Protein AF-X1HW71-F1 (afdb_monomer)

pLDDT: mean 80.02, std 14.56, range [33.91, 96.62]

InterPro domains:
  IPR016024 Armadillo-type fold [SSF48371] (131-259)

Sequence (263 aa):
ISTMTSYFVFVTLLFGIIGYFTRFWGRKIKYRGIDIYFAAYLMAAIGLNVLVNFLIVNIDKLSVTLSYSILTQEIILAKNFRKFAWAAVIEEICMITFTSYYFLSKKNEFTKNLKYSKITEYGQTFDPIPLFNFIKHSDPVLRKHAESTLFMMFERIPLKSEISLNDWKFKDSLLDGLCDSNSNSRKISYEILTKLEKEIPNMILPWIIESLESPNYDKSIPIAKSLIDADFALIKQIPINVIYNLVNDSEWRLKLLGLKILI

Solvent-accessible surface area (backbone atoms only — not comparable to full-atom values): 14773 Å² total; per-residue (Å²): 135,83,83,73,54,76,64,55,55,55,50,54,52,50,53,51,51,50,53,47,50,71,68,54,73,77,58,95,68,97,58,71,66,63,53,51,55,51,48,51,48,52,52,49,52,52,50,50,49,47,48,53,57,43,48,73,69,46,42,82,82,45,50,73,69,39,60,74,37,84,88,43,29,62,46,60,77,66,57,50,57,64,66,50,50,59,57,51,51,54,49,49,54,52,50,50,53,51,50,52,48,53,60,50,59,77,68,35,63,67,60,52,51,51,51,48,53,48,46,52,49,30,39,74,70,71,44,54,64,66,36,67,54,33,43,69,43,86,55,65,68,55,14,53,52,21,47,55,38,49,52,56,35,66,70,44,37,79,78,39,93,90,48,64,60,81,38,62,66,50,45,49,52,41,55,51,24,50,53,39,92,49,66,61,42,21,50,52,30,47,55,51,47,58,48,42,50,71,77,42,38,82,76,42,49,62,55,50,54,56,33,59,71,38,91,48,61,66,52,17,47,60,52,49,53,52,52,66,80,46,60,67,75,58,59,69,69,51,59,65,67,62,47,51,48,28,47,68,39,92,51,66,66,42,20,54,38,28,52,58,63,73,106

Secondary structure (DSSP, 8-state):
-----THHHHHHHHHHHHHHHHHHTT---S-HHHHHHHHHHHHHHHHHHHHHHHHHHHHHHHHHHHTS-HHHHHHHHT-GGGGHHHHHHHHHHHHHHHHHHHHHHHT-HHHHHHHHHHHHHHHHHT-HHHHHHHTT-SSHHHHHHHHHHHHHHHHHGGG-SSS-TTSHHHHHHHHHHHT-SSHHHHHHHHHHHHHHHHH-HHHHHHHHHHHHS-S-HHHHHHHHHHGGGS-HHHHTTS-HHHHHHHHHSSSHHHHHHHHHHH-

Mean predicted aligned error: 13.66 Å

Structure (mmCIF, N/CA/C/O backbone):
data_AF-X1HW71-F1
#
_entry.id   AF-X1HW71-F1
#
loop_
_atom_site.group_PDB
_atom_site.id
_atom_site.type_symbol
_atom_site.label_atom_id
_atom_site.label_alt_id
_atom_site.label_comp_id
_atom_site.label_asym_id
_atom_site.label_entity_id
_atom_site.label_seq_id
_atom_site.pdbx_PDB_ins_code
_atom_site.Cartn_x
_atom_site.Cartn_y
_atom_site.Cartn_z
_atom_site.occupancy
_atom_site.B_iso_or_equiv
_atom_site.auth_seq_id
_atom_site.auth_comp_id
_atom_site.auth_asym_id
_atom_site.auth_atom_id
_atom_site.pdbx_PDB_model_num
ATOM 1 N N . ILE A 1 1 ? 37.361 6.502 -41.931 1.00 33.91 1 ILE A N 1
ATOM 2 C CA . ILE A 1 1 ? 37.200 6.619 -40.464 1.00 33.91 1 ILE A CA 1
ATOM 3 C C . ILE A 1 1 ? 36.098 5.640 -40.079 1.00 33.91 1 ILE A C 1
ATOM 5 O O . ILE A 1 1 ? 34.938 5.919 -40.348 1.00 33.91 1 ILE A O 1
ATOM 9 N N . SER A 1 2 ? 36.458 4.443 -39.612 1.00 35.59 2 SER A N 1
ATOM 10 C CA . SER A 1 2 ? 35.497 3.457 -39.105 1.00 35.59 2 SER A CA 1
ATOM 11 C C . SER A 1 2 ? 35.210 3.788 -37.642 1.00 35.59 2 SER A C 1
ATOM 13 O O . SER A 1 2 ? 35.950 3.381 -36.750 1.00 35.59 2 SER A O 1
ATOM 15 N N . THR A 1 3 ? 34.174 4.580 -37.392 1.00 45.34 3 THR A N 1
ATOM 16 C CA . THR A 1 3 ? 33.682 4.833 -36.028 1.00 45.34 3 THR A CA 1
ATOM 17 C C . THR A 1 3 ? 32.954 3.621 -35.439 1.00 45.34 3 THR A C 1
ATOM 19 O O . THR A 1 3 ? 32.791 3.539 -34.228 1.00 45.34 3 THR A O 1
ATOM 22 N N . MET A 1 4 ? 32.571 2.646 -36.271 1.00 51.78 4 MET A N 1
ATOM 23 C CA . MET A 1 4 ? 31.872 1.439 -35.837 1.00 51.78 4 MET A CA 1
ATOM 24 C C . MET A 1 4 ? 32.834 0.449 -35.183 1.00 51.78 4 MET A C 1
ATOM 26 O O . MET A 1 4 ? 33.549 -0.298 -35.853 1.00 51.78 4 MET A O 1
ATOM 30 N N . THR A 1 5 ? 32.846 0.438 -33.854 1.00 54.38 5 THR A N 1
ATOM 31 C CA . THR A 1 5 ? 33.493 -0.622 -33.081 1.00 54.38 5 THR A CA 1
ATOM 32 C C . THR A 1 5 ? 32.493 -1.754 -32.845 1.00 54.38 5 THR A C 1
ATOM 34 O O . THR A 1 5 ? 31.314 -1.519 -32.583 1.00 54.38 5 THR A O 1
ATOM 37 N N . SER A 1 6 ? 32.955 -3.004 -32.930 1.00 55.88 6 SER A N 1
ATOM 38 C CA . SER A 1 6 ? 32.145 -4.224 -32.744 1.00 55.88 6 SER A CA 1
ATOM 39 C C . SER A 1 6 ? 31.324 -4.244 -31.446 1.00 55.88 6 SER A C 1
ATOM 41 O O . SER A 1 6 ? 30.324 -4.950 -31.366 1.00 55.88 6 SER A O 1
ATOM 43 N N . TYR A 1 7 ? 31.707 -3.440 -30.453 1.00 57.62 7 TYR A N 1
ATOM 44 C CA . TYR A 1 7 ? 31.003 -3.244 -29.190 1.00 57.62 7 TYR A CA 1
ATOM 45 C C . TYR A 1 7 ? 29.551 -2.775 -29.353 1.00 57.62 7 TYR A C 1
ATOM 47 O O . TYR A 1 7 ? 28.683 -3.265 -28.632 1.00 57.62 7 TYR A O 1
ATOM 55 N N . PHE A 1 8 ? 29.250 -1.892 -30.310 1.00 59.97 8 PHE A N 1
ATOM 56 C CA . PHE A 1 8 ? 27.890 -1.361 -30.466 1.00 59.97 8 PHE A CA 1
ATOM 57 C C . PHE A 1 8 ? 26.886 -2.410 -30.948 1.00 59.97 8 PHE A C 1
ATOM 59 O O . PHE A 1 8 ? 25.735 -2.382 -30.522 1.00 59.97 8 PHE A O 1
ATOM 66 N N . VAL A 1 9 ? 27.335 -3.399 -31.727 1.00 61.25 9 VAL A N 1
ATOM 67 C CA . VAL A 1 9 ? 26.513 -4.544 -32.156 1.00 61.25 9 VAL A CA 1
ATOM 68 C C . VAL A 1 9 ? 26.045 -5.371 -30.954 1.00 61.25 9 VAL A C 1
ATOM 70 O O . VAL A 1 9 ? 24.900 -5.814 -30.896 1.00 61.25 9 VAL A O 1
ATOM 73 N N . PHE A 1 10 ? 26.915 -5.560 -29.960 1.00 61.97 10 PHE A N 1
ATOM 74 C CA . PHE A 1 10 ? 26.555 -6.283 -28.740 1.00 61.97 10 PHE A CA 1
ATOM 75 C C . PHE A 1 10 ? 25.624 -5.464 -27.842 1.00 61.97 10 PHE A C 1
ATOM 77 O O . PHE A 1 10 ? 24.729 -6.027 -27.213 1.00 61.97 10 PHE A O 1
ATOM 84 N N . VAL A 1 11 ? 25.792 -4.139 -27.811 1.00 64.19 11 VAL A N 1
ATOM 85 C CA . VAL A 1 11 ? 24.926 -3.226 -27.054 1.00 64.19 11 VAL A CA 1
ATOM 86 C C . VAL A 1 11 ? 23.515 -3.180 -27.649 1.00 64.19 11 VAL A C 1
ATOM 88 O O . VAL A 1 11 ? 22.547 -3.323 -26.902 1.00 64.19 11 VAL A O 1
ATOM 91 N N . THR A 1 12 ? 23.370 -3.044 -28.971 1.00 65.69 12 THR A N 1
ATOM 92 C CA . THR A 1 12 ? 22.053 -3.049 -29.637 1.00 65.69 12 THR A CA 1
ATOM 93 C C . THR A 1 12 ? 21.340 -4.386 -29.463 1.00 65.69 12 THR A C 1
ATOM 95 O O . THR A 1 12 ? 20.152 -4.404 -29.136 1.00 65.69 12 THR A O 1
ATOM 98 N N . LEU A 1 13 ? 22.063 -5.503 -29.572 1.00 67.94 13 LEU A N 1
ATOM 99 C CA . LEU A 1 13 ? 21.516 -6.838 -29.328 1.00 67.94 13 LEU A CA 1
ATOM 100 C C . LEU A 1 13 ? 21.063 -7.012 -27.868 1.00 67.94 13 LEU A C 1
ATOM 102 O O . LEU A 1 13 ? 19.953 -7.483 -27.621 1.00 67.94 13 LEU A O 1
ATOM 106 N N . LEU A 1 14 ? 21.868 -6.569 -26.898 1.00 69.12 14 LEU A N 1
ATOM 107 C CA . LEU A 1 14 ? 21.533 -6.647 -25.475 1.00 69.12 14 LEU A CA 1
ATOM 108 C C . LEU A 1 14 ? 20.308 -5.788 -25.123 1.00 69.12 14 LEU A C 1
ATOM 110 O O . LEU A 1 14 ? 19.388 -6.279 -24.468 1.00 69.12 14 LEU A O 1
ATOM 114 N N . PHE A 1 15 ? 20.242 -4.537 -25.590 1.00 65.69 15 PHE A N 1
ATOM 115 C CA . PHE A 1 15 ? 19.074 -3.678 -25.361 1.00 65.69 15 PHE A CA 1
ATOM 116 C C . PHE A 1 15 ? 17.829 -4.163 -26.111 1.00 65.69 15 PHE A C 1
ATOM 118 O O . PHE A 1 15 ? 16.732 -4.081 -25.557 1.00 65.69 15 PHE A O 1
ATOM 125 N N . GLY A 1 16 ? 17.984 -4.713 -27.319 1.00 65.19 16 GLY A N 1
ATOM 126 C CA . GLY A 1 16 ? 16.890 -5.321 -28.077 1.00 65.19 16 GLY A CA 1
ATOM 127 C C . GLY A 1 16 ? 16.274 -6.512 -27.340 1.00 65.19 16 GLY A C 1
ATOM 128 O O . GLY A 1 16 ? 15.056 -6.567 -27.160 1.00 65.19 16 GLY A O 1
ATOM 129 N N . ILE A 1 17 ? 17.115 -7.414 -26.823 1.00 70.19 17 ILE A N 1
ATOM 130 C CA . ILE A 1 17 ? 16.684 -8.566 -26.019 1.00 70.19 17 ILE A CA 1
ATOM 131 C C . ILE A 1 17 ? 16.016 -8.098 -24.719 1.00 70.19 17 ILE A C 1
ATOM 133 O O . ILE A 1 17 ? 14.890 -8.501 -24.426 1.00 70.19 17 ILE A O 1
ATOM 137 N N . ILE A 1 18 ? 16.654 -7.210 -23.948 1.00 69.81 18 ILE A N 1
ATOM 138 C CA . ILE A 1 18 ? 16.090 -6.722 -22.677 1.00 69.81 18 ILE A CA 1
ATOM 139 C C . ILE A 1 18 ? 14.759 -5.996 -22.907 1.00 69.81 18 ILE A C 1
ATOM 141 O O . ILE A 1 18 ? 13.798 -6.230 -22.170 1.00 69.81 18 ILE A O 1
ATOM 145 N N . GLY A 1 19 ? 14.667 -5.140 -23.926 1.00 62.06 19 GLY A N 1
ATOM 146 C CA . GLY A 1 19 ? 13.437 -4.427 -24.272 1.00 62.06 19 GLY A CA 1
ATOM 147 C C . GLY A 1 19 ? 12.292 -5.375 -24.632 1.00 62.06 19 GLY A C 1
ATOM 148 O O . GLY A 1 19 ? 11.165 -5.181 -24.172 1.00 62.06 19 GLY A O 1
ATOM 149 N N . TYR A 1 20 ? 12.589 -6.440 -25.382 1.00 64.38 20 TYR A N 1
ATOM 150 C CA . TYR A 1 20 ? 11.620 -7.483 -25.709 1.00 64.38 20 TYR A CA 1
ATOM 151 C C . TYR A 1 20 ? 11.110 -8.204 -24.451 1.00 64.38 20 TYR A C 1
ATOM 153 O O . TYR A 1 20 ? 9.904 -8.219 -24.179 1.00 64.38 20 TYR A O 1
ATOM 161 N N . PHE A 1 21 ? 12.017 -8.742 -23.631 1.00 62.72 21 PHE A N 1
ATOM 162 C CA . PHE A 1 21 ? 11.633 -9.535 -22.461 1.00 62.72 21 PHE A CA 1
ATOM 163 C C . PHE A 1 21 ? 10.938 -8.702 -21.372 1.00 62.72 21 PHE A C 1
ATOM 165 O O . PHE A 1 21 ? 9.963 -9.160 -20.780 1.00 62.72 21 PHE A O 1
ATOM 172 N N . THR A 1 22 ? 11.369 -7.460 -21.137 1.00 64.00 22 THR A N 1
ATOM 173 C CA . THR A 1 22 ? 10.762 -6.594 -20.106 1.00 64.00 22 THR A CA 1
ATOM 174 C C . THR A 1 22 ? 9.364 -6.102 -20.474 1.00 64.00 22 THR A C 1
ATOM 176 O O . THR A 1 22 ? 8.521 -5.944 -19.589 1.00 64.00 22 THR A O 1
ATOM 179 N N . ARG A 1 23 ? 9.088 -5.861 -21.761 1.00 60.31 23 ARG A N 1
ATOM 180 C CA . ARG A 1 23 ? 7.798 -5.315 -22.204 1.00 60.31 23 ARG A CA 1
ATOM 181 C C . ARG A 1 23 ? 6.761 -6.395 -22.511 1.00 60.31 23 ARG A C 1
ATOM 183 O O . ARG A 1 23 ? 5.579 -6.160 -22.253 1.00 60.31 23 ARG A O 1
ATOM 190 N N . PHE A 1 24 ? 7.184 -7.551 -23.024 1.00 56.47 24 PHE A N 1
ATOM 191 C CA . PHE A 1 24 ? 6.264 -8.540 -23.601 1.00 56.47 24 PHE A CA 1
ATOM 192 C C . PHE A 1 24 ? 6.223 -9.879 -22.854 1.00 56.47 24 PHE A C 1
ATOM 194 O O . PHE A 1 24 ? 5.151 -10.466 -22.744 1.00 56.47 24 PHE A O 1
ATOM 201 N N . TRP A 1 25 ? 7.324 -10.340 -22.250 1.00 55.34 25 TRP A N 1
ATOM 202 C CA . TRP A 1 25 ? 7.383 -11.687 -21.652 1.00 55.34 25 TRP A CA 1
ATOM 203 C C . TRP A 1 25 ? 6.637 -11.827 -20.307 1.00 55.34 25 TRP A C 1
ATOM 205 O O . TRP A 1 25 ? 6.442 -12.933 -19.812 1.00 55.34 25 TRP A O 1
ATOM 215 N N . GLY A 1 26 ? 6.183 -10.720 -19.708 1.00 49.12 26 GLY A N 1
ATOM 216 C CA . GLY A 1 26 ? 5.498 -10.715 -18.405 1.00 49.12 26 GLY A CA 1
ATOM 217 C C . GLY A 1 26 ? 4.006 -10.369 -18.433 1.00 49.12 26 GLY A C 1
ATOM 218 O O . GLY A 1 26 ? 3.351 -10.433 -17.393 1.00 49.12 26 GLY A O 1
ATOM 219 N N . ARG A 1 27 ? 3.441 -9.973 -19.581 1.00 54.53 27 ARG A N 1
ATOM 220 C CA . ARG A 1 27 ? 2.031 -9.557 -19.668 1.00 54.53 27 ARG A CA 1
ATOM 221 C C . ARG A 1 27 ? 1.190 -10.692 -20.257 1.00 54.53 27 ARG A C 1
ATOM 223 O O . ARG A 1 27 ? 1.449 -11.146 -21.363 1.00 54.53 27 ARG A O 1
ATOM 230 N N . LYS A 1 28 ? 0.154 -11.142 -19.536 1.00 46.94 28 LYS A N 1
ATOM 231 C CA . LYS A 1 28 ? -0.879 -12.043 -20.084 1.00 46.94 28 LYS A CA 1
ATOM 232 C C . LYS A 1 28 ? -1.705 -11.263 -21.115 1.00 46.94 28 LYS A C 1
ATOM 234 O O . LYS A 1 28 ? -2.627 -10.546 -20.736 1.00 46.94 28 LYS A O 1
ATOM 239 N N . ILE A 1 29 ? -1.353 -11.350 -22.396 1.00 50.84 29 ILE A N 1
ATOM 240 C CA . ILE A 1 29 ? -2.030 -10.616 -23.478 1.00 50.84 29 ILE A CA 1
ATOM 241 C C . ILE A 1 29 ? -2.953 -11.561 -24.264 1.00 50.84 29 ILE A C 1
ATOM 243 O O . ILE A 1 29 ? -2.637 -12.723 -24.506 1.00 50.84 29 ILE A O 1
ATOM 247 N N . LYS A 1 30 ? -4.135 -11.045 -24.626 1.00 48.94 30 LYS A N 1
ATOM 248 C CA . LYS A 1 30 ? -5.301 -11.776 -25.157 1.00 48.94 30 LYS A CA 1
ATOM 249 C C . LYS A 1 30 ? -5.149 -12.321 -26.593 1.00 48.94 30 LYS A C 1
ATOM 251 O O . LYS A 1 30 ? -5.967 -13.146 -26.981 1.00 48.94 30 LYS A O 1
ATOM 256 N N . TYR A 1 31 ? -4.139 -11.911 -27.372 1.00 56.19 31 TYR A N 1
ATOM 257 C CA . TYR A 1 31 ? -4.018 -12.253 -28.803 1.00 56.19 31 TYR A CA 1
ATOM 258 C C . TYR A 1 31 ? -2.608 -12.741 -29.187 1.00 56.19 31 TYR A C 1
ATOM 260 O O . TYR A 1 31 ? -1.774 -11.974 -29.657 1.00 56.19 31 TYR A O 1
ATOM 268 N N . ARG A 1 32 ? -2.365 -14.052 -29.038 1.00 59.31 32 ARG A N 1
ATOM 269 C CA . ARG A 1 32 ? -1.066 -14.724 -29.279 1.00 59.31 32 ARG A CA 1
ATOM 270 C C . ARG A 1 32 ? -0.454 -14.513 -30.676 1.00 59.31 32 ARG A C 1
ATOM 272 O O . ARG A 1 32 ? 0.762 -14.530 -30.795 1.00 59.31 32 ARG A O 1
ATOM 279 N N . GLY A 1 33 ? -1.262 -14.354 -31.729 1.00 63.81 33 GLY A N 1
ATOM 280 C CA . GLY A 1 33 ? -0.763 -14.287 -33.113 1.00 63.81 33 GLY A CA 1
ATOM 281 C C . GLY A 1 33 ? -0.057 -12.975 -33.461 1.00 63.81 33 GLY A C 1
ATOM 282 O O . GLY A 1 33 ? 1.007 -12.993 -34.073 1.00 63.81 33 GLY A O 1
ATOM 283 N N . ILE A 1 34 ? -0.613 -11.840 -33.026 1.00 62.84 34 ILE A N 1
ATOM 284 C CA . ILE A 1 34 ? -0.049 -10.506 -33.296 1.00 62.84 34 ILE A CA 1
ATOM 285 C C . ILE A 1 34 ? 1.327 -10.367 -32.631 1.00 62.84 34 ILE A C 1
ATOM 287 O O . ILE A 1 34 ? 2.251 -9.845 -33.249 1.00 62.84 34 ILE A O 1
ATOM 291 N N . ASP A 1 35 ? 1.497 -10.921 -31.428 1.00 53.62 35 ASP A N 1
ATOM 292 C CA . ASP A 1 35 ? 2.785 -10.930 -30.731 1.00 53.62 35 ASP A CA 1
ATOM 293 C C . ASP A 1 35 ? 3.840 -11.783 -31.450 1.00 53.62 35 ASP A C 1
ATOM 295 O O . ASP A 1 35 ? 4.999 -11.388 -31.485 1.00 53.62 35 ASP A O 1
ATOM 299 N N . ILE A 1 36 ? 3.468 -12.909 -32.075 1.00 64.31 36 ILE A N 1
ATOM 300 C CA . ILE A 1 36 ? 4.417 -13.738 -32.844 1.00 64.31 36 ILE A CA 1
ATOM 301 C C . ILE A 1 36 ? 4.912 -12.981 -34.079 1.00 64.31 36 ILE A C 1
ATOM 303 O O . ILE A 1 36 ? 6.117 -12.939 -34.323 1.00 64.31 36 ILE A O 1
ATOM 307 N N . TYR A 1 37 ? 4.013 -12.344 -34.833 1.00 65.75 37 TYR A N 1
ATOM 308 C CA . TYR A 1 37 ? 4.406 -11.545 -35.998 1.00 65.75 37 TYR A CA 1
ATOM 309 C C . TYR A 1 37 ? 5.237 -10.323 -35.601 1.00 65.75 37 TYR A C 1
ATOM 311 O O . TYR A 1 37 ? 6.225 -10.008 -36.264 1.00 65.75 37 TYR A O 1
ATOM 319 N N . PHE A 1 38 ? 4.887 -9.665 -34.497 1.00 56.94 38 PHE A N 1
ATOM 320 C CA . PHE A 1 38 ? 5.634 -8.514 -33.999 1.00 56.94 38 PHE A CA 1
ATOM 321 C C . PHE A 1 38 ? 7.005 -8.908 -33.423 1.00 56.94 38 PHE A C 1
ATOM 323 O O . PHE A 1 38 ? 7.995 -8.216 -33.657 1.00 56.94 38 PHE A O 1
ATOM 330 N N . ALA A 1 39 ? 7.100 -10.049 -32.734 1.00 59.97 39 ALA A N 1
ATOM 331 C CA . ALA A 1 39 ? 8.362 -10.618 -32.264 1.00 59.97 39 ALA A CA 1
ATOM 332 C C . ALA A 1 39 ? 9.261 -11.036 -33.433 1.00 59.97 39 ALA A C 1
ATOM 334 O O . ALA A 1 39 ? 10.447 -10.717 -33.430 1.00 59.97 39 ALA A O 1
ATOM 335 N N . ALA A 1 40 ? 8.700 -11.692 -34.454 1.00 67.19 40 ALA A N 1
ATOM 336 C CA . ALA A 1 40 ? 9.421 -12.046 -35.673 1.00 67.19 40 ALA A CA 1
ATOM 337 C C . ALA A 1 40 ? 9.929 -10.796 -36.405 1.00 67.19 40 ALA A C 1
ATOM 339 O O . ALA A 1 40 ? 11.085 -10.761 -36.821 1.00 67.19 40 ALA A O 1
ATOM 340 N N . TYR A 1 41 ? 9.108 -9.744 -36.491 1.00 68.19 41 TYR A N 1
ATOM 341 C CA . TYR A 1 41 ? 9.508 -8.450 -37.043 1.00 68.19 41 TYR A CA 1
ATOM 342 C C . TYR A 1 41 ? 10.660 -7.815 -36.251 1.00 68.19 41 TYR A C 1
ATOM 344 O O . TYR A 1 41 ? 11.653 -7.404 -36.847 1.00 68.19 41 TYR A O 1
ATOM 352 N N . LEU A 1 42 ? 10.578 -7.783 -34.915 1.00 64.56 42 LEU A N 1
ATOM 353 C CA . LEU A 1 42 ? 11.647 -7.255 -34.061 1.00 64.56 42 LEU A CA 1
ATOM 354 C C . LEU A 1 42 ? 12.939 -8.071 -34.177 1.00 64.56 42 LEU A C 1
ATOM 356 O O . LEU A 1 42 ? 14.012 -7.487 -34.306 1.00 64.56 42 LEU A O 1
ATOM 360 N N . MET A 1 43 ? 12.855 -9.404 -34.171 1.00 66.31 43 MET A N 1
ATOM 361 C CA . MET A 1 43 ? 14.024 -10.268 -34.360 1.00 66.31 43 MET A CA 1
ATOM 362 C C . MET A 1 43 ? 14.649 -10.081 -35.743 1.00 66.31 43 MET A C 1
ATOM 364 O O . MET A 1 43 ? 15.871 -10.011 -35.845 1.00 66.31 43 MET A O 1
ATOM 368 N N . ALA A 1 44 ? 13.836 -9.953 -36.794 1.00 69.81 44 ALA A N 1
ATOM 369 C CA . ALA A 1 44 ? 14.318 -9.678 -38.143 1.00 69.81 44 ALA A CA 1
ATOM 370 C C . ALA A 1 44 ? 14.978 -8.295 -38.234 1.00 69.81 44 ALA A C 1
ATOM 372 O O . ALA A 1 44 ? 16.048 -8.176 -38.822 1.00 69.81 44 ALA A O 1
ATOM 373 N N . ALA A 1 45 ? 14.396 -7.270 -37.607 1.00 65.38 45 ALA A N 1
ATOM 374 C CA . ALA A 1 45 ? 14.966 -5.926 -37.560 1.00 65.38 45 ALA A CA 1
ATOM 375 C C . ALA A 1 45 ? 16.308 -5.898 -36.808 1.00 65.38 45 ALA A C 1
ATOM 377 O O . ALA A 1 45 ? 17.277 -5.331 -37.310 1.00 65.38 45 ALA A O 1
ATOM 378 N N . ILE A 1 46 ? 16.397 -6.564 -35.649 1.00 66.38 46 ILE A N 1
ATOM 379 C CA . ILE A 1 46 ? 17.651 -6.709 -34.891 1.00 66.38 46 ILE A CA 1
ATOM 380 C C . ILE A 1 46 ? 18.678 -7.497 -35.713 1.00 66.38 46 ILE A C 1
ATOM 382 O O . ILE A 1 46 ? 19.827 -7.078 -35.818 1.00 66.38 46 ILE A O 1
ATOM 386 N N . GLY A 1 47 ? 18.276 -8.610 -36.330 1.00 68.50 47 GLY A N 1
ATOM 387 C CA . GLY A 1 47 ? 19.157 -9.443 -37.149 1.00 68.50 47 GLY A CA 1
ATOM 388 C C . GLY A 1 47 ? 19.701 -8.709 -38.375 1.00 68.50 47 GLY A C 1
ATOM 389 O O . GLY A 1 47 ? 20.895 -8.789 -38.654 1.00 68.50 47 GLY A O 1
ATOM 390 N N . LEU A 1 48 ? 18.855 -7.945 -39.070 1.00 70.06 48 LEU A N 1
ATOM 391 C CA . LEU A 1 48 ? 19.244 -7.140 -40.230 1.00 70.06 48 LEU A CA 1
ATOM 392 C C . LEU A 1 48 ? 20.197 -6.017 -39.815 1.00 70.06 48 LEU A C 1
ATOM 394 O O . LEU A 1 48 ? 21.213 -5.805 -40.468 1.00 70.06 48 LEU A O 1
ATOM 398 N N . ASN A 1 49 ? 19.924 -5.354 -38.697 1.00 68.19 49 ASN A N 1
ATOM 399 C CA . ASN A 1 49 ? 20.801 -4.333 -38.138 1.00 68.19 49 ASN A CA 1
ATOM 400 C C . ASN A 1 49 ? 22.190 -4.896 -37.762 1.00 68.19 49 ASN A C 1
ATOM 402 O O . ASN A 1 49 ? 23.222 -4.385 -38.202 1.00 68.19 49 ASN A O 1
ATOM 406 N N . VAL A 1 50 ? 22.232 -6.016 -37.033 1.00 68.19 50 VAL A N 1
ATOM 407 C CA . VAL A 1 50 ? 23.482 -6.725 -36.706 1.00 68.19 50 VAL A CA 1
ATOM 408 C C . VAL A 1 50 ? 24.236 -7.113 -37.978 1.00 68.19 50 VAL A C 1
ATOM 410 O O . VAL A 1 50 ? 25.448 -6.909 -38.054 1.00 68.19 50 VAL A O 1
ATOM 413 N N . LEU A 1 51 ? 23.529 -7.622 -38.990 1.00 72.06 51 LEU A N 1
ATOM 414 C CA . LEU A 1 51 ? 24.108 -7.983 -40.281 1.00 72.06 51 LEU A CA 1
ATOM 415 C C . LEU A 1 51 ? 24.700 -6.761 -40.998 1.00 72.06 51 LEU A C 1
ATOM 417 O O . LEU A 1 51 ? 25.833 -6.833 -41.461 1.00 72.06 51 LEU A O 1
ATOM 421 N N . VAL A 1 52 ? 23.984 -5.636 -41.059 1.00 69.31 52 VAL A N 1
ATOM 422 C CA . VAL A 1 52 ? 24.455 -4.393 -41.697 1.00 69.31 52 VAL A CA 1
ATOM 423 C C . VAL A 1 52 ? 25.704 -3.859 -40.998 1.00 69.31 52 VAL A C 1
ATOM 425 O O . VAL A 1 52 ? 26.711 -3.605 -41.662 1.00 69.31 52 VAL A O 1
ATOM 428 N N . ASN A 1 53 ? 25.685 -3.763 -39.668 1.00 67.25 53 ASN A N 1
ATOM 429 C CA . ASN A 1 53 ? 26.841 -3.306 -38.896 1.00 67.25 53 ASN A CA 1
ATOM 430 C C . ASN A 1 53 ? 28.036 -4.257 -39.047 1.00 67.25 53 ASN A C 1
ATOM 432 O O . ASN A 1 53 ? 29.177 -3.814 -39.196 1.00 67.25 53 ASN A O 1
ATOM 436 N N . PHE A 1 54 ? 2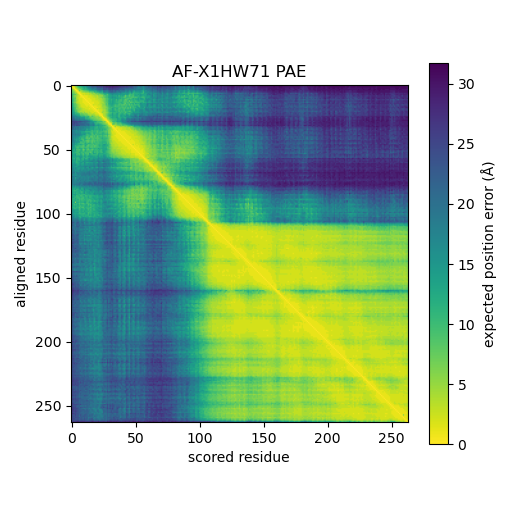7.794 -5.569 -39.084 1.00 68.12 54 PHE A N 1
ATOM 437 C CA . PHE A 1 54 ? 28.849 -6.550 -39.322 1.00 68.12 54 PHE A CA 1
ATOM 438 C C . PHE A 1 54 ? 29.431 -6.442 -40.738 1.00 68.12 54 PHE A C 1
ATOM 440 O O . PHE A 1 54 ? 30.651 -6.489 -40.888 1.00 68.12 54 PHE A O 1
ATOM 447 N N . LEU A 1 55 ? 28.597 -6.259 -41.766 1.00 69.12 55 LEU A N 1
ATOM 448 C CA . LEU A 1 55 ? 29.039 -6.093 -43.155 1.00 69.12 55 LEU A CA 1
ATOM 449 C C . LEU A 1 55 ? 29.867 -4.820 -43.351 1.00 69.12 55 LEU A C 1
ATOM 451 O O . LEU A 1 55 ? 30.829 -4.842 -44.111 1.00 69.12 55 LEU A O 1
ATOM 455 N N . ILE A 1 56 ? 29.541 -3.729 -42.655 1.00 68.00 56 ILE A N 1
ATOM 456 C CA . ILE A 1 56 ? 30.329 -2.487 -42.707 1.00 68.00 56 ILE A CA 1
ATOM 457 C C . ILE A 1 56 ? 31.733 -2.692 -42.111 1.00 68.00 56 ILE A C 1
ATOM 459 O O . ILE A 1 56 ? 32.700 -2.138 -42.636 1.00 68.00 56 ILE A O 1
ATOM 463 N N . VAL A 1 57 ? 31.857 -3.484 -41.039 1.00 67.38 57 VAL A N 1
ATOM 464 C CA . VAL A 1 57 ? 33.109 -3.638 -40.270 1.00 67.38 57 VAL A CA 1
ATOM 465 C C . VAL A 1 57 ? 33.969 -4.824 -40.731 1.00 67.38 57 VAL A C 1
ATOM 467 O O . VAL A 1 57 ? 35.192 -4.744 -40.684 1.00 67.38 57 VAL A O 1
ATOM 470 N N . ASN A 1 58 ? 33.365 -5.934 -41.165 1.00 68.56 58 ASN A N 1
ATOM 471 C CA . ASN A 1 58 ? 34.041 -7.213 -41.429 1.00 68.56 58 ASN A CA 1
ATOM 472 C C . ASN A 1 58 ? 33.662 -7.817 -42.800 1.00 68.56 58 ASN A C 1
ATOM 474 O O . ASN A 1 58 ? 33.515 -9.037 -42.915 1.00 68.56 58 ASN A O 1
ATOM 478 N N . ILE A 1 59 ? 33.502 -6.987 -43.840 1.00 66.81 59 ILE A N 1
ATOM 479 C CA . ILE A 1 59 ? 33.074 -7.428 -45.184 1.00 66.81 59 ILE A CA 1
ATOM 480 C C . ILE A 1 59 ? 33.922 -8.589 -45.730 1.00 66.81 59 ILE A C 1
ATOM 482 O O . ILE A 1 59 ? 33.386 -9.543 -46.296 1.00 66.81 59 ILE A O 1
ATOM 486 N N . ASP A 1 60 ? 35.232 -8.558 -45.482 1.00 65.19 60 ASP A N 1
ATOM 487 C CA . ASP A 1 60 ? 36.179 -9.528 -46.032 1.00 65.19 60 ASP A CA 1
ATOM 488 C C . ASP A 1 60 ? 35.900 -10.952 -45.531 1.00 65.19 60 ASP A C 1
ATOM 490 O O . ASP A 1 60 ? 36.085 -11.913 -46.276 1.00 65.19 60 ASP A O 1
ATOM 494 N N . LYS A 1 61 ? 35.356 -11.096 -44.312 1.00 68.25 61 LYS A N 1
ATOM 495 C CA . LYS A 1 61 ? 35.095 -12.397 -43.669 1.00 68.25 61 LYS A CA 1
ATOM 496 C C . LYS A 1 61 ? 33.873 -13.135 -44.224 1.00 68.25 61 LYS A C 1
ATOM 498 O O . LYS A 1 61 ? 33.805 -14.351 -44.093 1.00 68.25 61 LYS A O 1
ATOM 503 N N . LEU A 1 62 ? 32.910 -12.424 -44.815 1.00 66.25 62 LEU A N 1
ATOM 504 C CA . LEU A 1 62 ? 31.673 -13.006 -45.369 1.00 66.25 62 LEU A CA 1
ATOM 505 C C . LEU A 1 62 ? 31.576 -12.884 -46.894 1.00 66.25 62 LEU A C 1
ATOM 507 O O . LEU A 1 62 ? 30.622 -13.390 -47.486 1.00 66.25 62 LEU A O 1
ATOM 511 N N . SER A 1 63 ? 32.564 -12.244 -47.522 1.00 64.44 63 SER A N 1
ATOM 512 C CA . SER A 1 63 ? 32.640 -12.015 -48.968 1.00 64.44 63 SER A CA 1
ATOM 513 C C . SER A 1 63 ? 32.465 -13.299 -49.789 1.00 64.44 63 SER A C 1
ATOM 515 O O . SER A 1 63 ? 31.749 -13.292 -50.786 1.00 64.44 63 SER A O 1
ATOM 517 N N . VAL A 1 64 ? 33.050 -14.409 -49.329 1.00 65.06 64 VAL A N 1
ATOM 518 C CA . VAL A 1 64 ? 32.972 -15.726 -49.979 1.00 65.06 64 VAL A CA 1
ATOM 519 C C . VAL A 1 64 ? 31.600 -16.374 -49.801 1.00 65.06 64 VAL A C 1
ATOM 521 O O . VAL A 1 64 ? 31.081 -16.952 -50.739 1.00 65.06 64 VAL A O 1
ATOM 524 N N . THR A 1 65 ? 30.979 -16.285 -48.626 1.00 66.56 65 THR A N 1
ATOM 525 C CA . THR A 1 65 ? 29.682 -16.940 -48.368 1.00 66.56 65 THR A CA 1
ATOM 526 C C . THR A 1 65 ? 28.534 -16.220 -49.072 1.00 66.56 65 THR A C 1
ATOM 528 O O . THR A 1 65 ? 27.624 -16.843 -49.613 1.00 66.56 65 THR A O 1
ATOM 531 N N . LEU A 1 66 ? 28.575 -14.889 -49.086 1.00 65.94 66 LEU A N 1
ATOM 532 C CA . LEU A 1 66 ? 27.513 -14.054 -49.644 1.00 65.94 66 LEU A CA 1
ATOM 533 C C . LEU A 1 66 ? 27.621 -13.869 -51.165 1.00 65.94 66 LEU A C 1
ATOM 535 O O . LEU A 1 66 ? 26.658 -13.410 -51.783 1.00 65.94 66 LEU A O 1
ATOM 539 N N . SER A 1 67 ? 28.746 -14.254 -51.776 1.00 63.34 67 SER A N 1
ATOM 540 C CA . SER A 1 67 ? 28.898 -14.307 -53.233 1.00 63.34 67 SER A CA 1
ATOM 541 C C . SER A 1 67 ? 28.214 -15.519 -53.871 1.00 63.34 67 SER A C 1
ATOM 543 O O . SER A 1 67 ? 28.062 -15.531 -55.087 1.00 63.34 67 SER A O 1
ATOM 545 N N . TYR A 1 68 ? 27.752 -16.507 -53.093 1.00 64.56 68 TYR A N 1
ATOM 546 C CA . TYR A 1 68 ? 27.029 -17.676 -53.618 1.00 64.56 68 TYR A CA 1
ATOM 547 C C . TYR A 1 68 ? 25.507 -17.495 -53.699 1.00 64.56 68 TYR A C 1
ATOM 549 O O . TYR A 1 68 ? 24.846 -18.242 -54.416 1.00 64.56 68 TYR A O 1
ATOM 557 N N . SER A 1 69 ? 24.929 -16.523 -52.987 1.00 65.62 69 SER A N 1
ATOM 558 C CA . SER A 1 69 ? 23.480 -16.293 -52.990 1.00 65.62 69 SER A CA 1
ATOM 559 C C . SER A 1 69 ? 23.096 -15.169 -53.954 1.00 65.62 69 SER A C 1
ATOM 561 O O . SER A 1 69 ? 23.594 -14.047 -53.859 1.00 65.62 69 SER A O 1
ATOM 563 N N . ILE A 1 70 ? 22.156 -15.466 -54.856 1.00 64.31 70 ILE A N 1
ATOM 564 C CA . ILE A 1 70 ? 21.632 -14.547 -55.883 1.00 64.31 70 ILE A CA 1
ATOM 565 C C . ILE A 1 70 ? 21.050 -13.268 -55.252 1.00 64.31 70 ILE A C 1
ATOM 567 O O . ILE A 1 70 ? 21.188 -12.184 -55.805 1.00 64.31 70 ILE A O 1
ATOM 571 N N . LEU A 1 71 ? 20.461 -13.372 -54.054 1.00 60.03 71 LEU A N 1
ATOM 572 C CA . LEU A 1 71 ? 19.878 -12.239 -53.322 1.00 60.03 71 LEU A CA 1
ATOM 573 C C . LEU A 1 71 ? 20.928 -11.307 -52.695 1.00 60.03 71 LEU A C 1
ATOM 575 O O . LEU A 1 71 ? 20.639 -10.141 -52.440 1.00 60.03 71 LEU A O 1
ATOM 579 N N . THR A 1 72 ? 22.135 -11.805 -52.409 1.00 63.03 72 THR A N 1
ATOM 580 C CA . THR A 1 72 ? 23.177 -11.050 -51.686 1.00 63.03 72 THR A CA 1
ATOM 581 C C . THR A 1 72 ? 24.357 -10.644 -52.565 1.00 63.03 72 THR A C 1
ATOM 583 O O . THR A 1 72 ? 25.133 -9.770 -52.173 1.00 63.03 72 THR A O 1
ATOM 586 N N . GLN A 1 73 ? 24.469 -11.216 -53.767 1.00 62.28 73 GLN A N 1
ATOM 587 C CA . GLN A 1 73 ? 25.508 -10.897 -54.747 1.00 62.28 73 GLN A CA 1
ATOM 588 C C . GLN A 1 73 ? 25.529 -9.407 -55.125 1.00 62.28 73 GLN A C 1
ATOM 590 O O . GLN A 1 73 ? 26.598 -8.792 -55.097 1.00 62.28 73 GLN A O 1
ATOM 595 N N . GLU A 1 74 ? 24.374 -8.791 -55.405 1.00 61.22 74 GLU A N 1
ATOM 596 C CA . GLU A 1 74 ? 24.303 -7.372 -55.806 1.00 61.22 74 GLU A CA 1
ATOM 597 C C . GLU A 1 74 ? 24.774 -6.407 -54.706 1.00 61.22 74 GLU A C 1
ATOM 599 O O . GLU A 1 74 ? 25.386 -5.372 -54.987 1.00 61.22 74 GLU A O 1
ATOM 604 N N . ILE A 1 75 ? 24.538 -6.754 -53.439 1.00 59.94 75 ILE A N 1
ATOM 605 C CA . ILE A 1 75 ? 24.897 -5.927 -52.277 1.00 59.94 75 ILE A CA 1
ATOM 606 C C . ILE A 1 75 ? 26.426 -5.801 -52.149 1.00 59.94 75 ILE A C 1
ATOM 608 O O . ILE A 1 75 ? 26.937 -4.733 -51.786 1.00 59.94 75 ILE A O 1
ATOM 612 N N . ILE A 1 76 ? 27.156 -6.870 -52.489 1.00 58.56 76 ILE A N 1
ATOM 613 C CA . ILE A 1 76 ? 28.619 -6.960 -52.377 1.00 58.56 76 ILE A CA 1
ATOM 614 C C . ILE A 1 76 ? 29.312 -6.458 -53.644 1.00 58.56 76 ILE A C 1
ATOM 616 O O . ILE A 1 76 ? 30.197 -5.604 -53.549 1.00 58.56 76 ILE A O 1
ATOM 620 N N . LEU A 1 77 ? 28.890 -6.930 -54.824 1.00 52.75 77 LEU A N 1
ATOM 621 C CA . LEU A 1 77 ? 29.520 -6.593 -56.110 1.00 52.75 77 LEU A CA 1
ATOM 622 C C . LEU A 1 77 ? 29.424 -5.096 -56.437 1.00 52.75 77 LEU A C 1
ATOM 624 O O . LEU A 1 77 ? 30.381 -4.518 -56.950 1.00 52.75 77 LEU A O 1
ATOM 628 N N . ALA A 1 78 ? 28.324 -4.432 -56.068 1.00 53.66 78 ALA A N 1
ATOM 629 C CA . ALA A 1 78 ? 28.129 -3.006 -56.337 1.00 53.66 78 ALA A CA 1
ATOM 630 C C . ALA A 1 78 ? 28.700 -2.067 -55.251 1.00 53.66 78 ALA A C 1
ATOM 632 O O . ALA A 1 78 ? 28.487 -0.855 -55.322 1.00 53.66 78 ALA A O 1
ATOM 633 N N . LYS A 1 79 ? 29.374 -2.586 -54.205 1.00 59.53 79 LYS A N 1
ATOM 634 C CA . LYS A 1 79 ? 29.810 -1.818 -53.008 1.00 59.53 79 LYS A CA 1
ATOM 635 C C . LYS A 1 79 ? 28.692 -0.973 -52.363 1.00 59.53 79 LYS A C 1
ATOM 637 O O . LYS A 1 79 ? 28.962 -0.044 -51.595 1.00 59.53 79 LYS A O 1
ATOM 642 N N . ASN A 1 80 ? 27.429 -1.306 -52.640 1.00 63.94 80 ASN A N 1
ATOM 643 C CA . ASN A 1 80 ? 26.258 -0.558 -52.189 1.00 63.94 80 ASN A CA 1
ATOM 644 C C . ASN A 1 80 ? 26.072 -0.639 -50.667 1.00 63.94 80 ASN A C 1
ATOM 646 O O . ASN A 1 80 ? 25.417 0.230 -50.099 1.00 63.94 80 ASN A O 1
ATOM 650 N N . PHE A 1 81 ? 26.714 -1.598 -49.988 1.00 62.16 81 PHE A N 1
ATOM 651 C CA . PHE A 1 81 ? 26.738 -1.689 -48.524 1.00 62.16 81 PHE A CA 1
ATOM 652 C C . PHE A 1 81 ? 27.205 -0.387 -47.839 1.00 62.16 81 PHE A C 1
ATOM 654 O O . PHE A 1 81 ? 26.714 -0.046 -46.767 1.00 62.16 81 PHE A O 1
ATOM 661 N N . ARG A 1 82 ? 28.079 0.412 -48.479 1.00 64.19 82 ARG A N 1
ATOM 662 C CA . ARG A 1 82 ? 28.502 1.726 -47.948 1.00 64.19 82 ARG A CA 1
ATOM 663 C C . ARG A 1 82 ? 27.352 2.730 -47.835 1.00 64.19 82 ARG A C 1
ATOM 665 O O . ARG A 1 82 ? 27.425 3.628 -47.005 1.00 64.19 82 ARG A O 1
ATOM 672 N N . LYS A 1 83 ? 26.282 2.583 -48.625 1.00 68.75 83 LYS A N 1
ATOM 673 C CA . LYS A 1 83 ? 25.081 3.430 -48.521 1.00 68.75 83 LYS A CA 1
ATOM 674 C C . LYS A 1 83 ? 24.297 3.149 -47.235 1.00 68.75 83 LYS A C 1
ATOM 676 O O . LYS A 1 83 ? 23.671 4.059 -46.706 1.00 68.75 83 LYS A O 1
ATOM 681 N N . PHE A 1 84 ? 24.403 1.936 -46.687 1.00 66.00 84 PHE A N 1
ATOM 682 C CA . PHE A 1 84 ? 23.808 1.581 -45.396 1.00 66.00 84 PHE A CA 1
ATOM 683 C C . PHE A 1 84 ? 24.588 2.141 -44.200 1.00 66.00 84 PHE A C 1
ATOM 685 O O . PHE A 1 84 ? 24.039 2.201 -43.105 1.00 66.00 84 PHE A O 1
ATOM 692 N N . ALA A 1 85 ? 25.821 2.629 -44.398 1.00 68.06 85 ALA A N 1
ATOM 693 C CA . ALA A 1 85 ? 26.592 3.264 -43.330 1.00 68.06 85 ALA A CA 1
ATOM 694 C C . ALA A 1 85 ? 25.892 4.513 -42.774 1.00 68.06 85 ALA A C 1
ATOM 696 O O . ALA A 1 85 ? 25.911 4.734 -41.570 1.00 68.06 85 ALA A O 1
ATOM 697 N N . TRP A 1 86 ? 25.211 5.294 -43.619 1.00 69.12 86 TRP A N 1
ATOM 698 C CA . TRP A 1 86 ? 24.427 6.446 -43.158 1.00 69.12 86 TRP A CA 1
ATOM 699 C C . TRP A 1 86 ? 23.225 6.037 -42.302 1.00 69.12 86 TRP A C 1
ATOM 701 O O . TRP A 1 86 ? 22.953 6.684 -41.295 1.00 69.12 86 TRP A O 1
ATOM 711 N N . ALA A 1 87 ? 22.539 4.948 -42.662 1.00 69.12 87 ALA A N 1
ATOM 712 C CA . ALA A 1 87 ? 21.435 4.417 -41.866 1.00 69.12 87 ALA A CA 1
ATOM 713 C C . ALA A 1 87 ? 21.922 3.903 -40.499 1.00 69.12 87 ALA A C 1
ATOM 715 O O . ALA A 1 87 ? 21.311 4.223 -39.482 1.00 69.12 87 ALA A O 1
ATOM 716 N N . ALA A 1 88 ? 23.058 3.197 -40.471 1.00 68.12 88 ALA A N 1
ATOM 717 C CA . ALA A 1 88 ? 23.689 2.724 -39.239 1.00 68.12 88 ALA A CA 1
ATOM 718 C C . ALA A 1 88 ? 24.117 3.880 -38.315 1.00 68.12 88 ALA A C 1
ATOM 720 O O . ALA A 1 88 ? 23.873 3.834 -37.114 1.00 68.12 88 ALA A O 1
ATOM 721 N N . VAL A 1 89 ? 24.688 4.958 -38.870 1.00 71.19 89 VAL A N 1
ATOM 722 C CA . VAL A 1 89 ? 25.078 6.149 -38.093 1.00 71.19 89 VAL A CA 1
ATOM 723 C C . VAL A 1 89 ? 23.862 6.848 -37.475 1.00 71.19 89 VAL A C 1
ATOM 725 O O . VAL A 1 89 ? 23.909 7.235 -36.309 1.00 71.19 89 VAL A O 1
ATOM 728 N N . ILE A 1 90 ? 22.763 7.007 -38.223 1.00 74.06 90 ILE A N 1
ATOM 729 C CA . ILE A 1 90 ? 21.524 7.610 -37.695 1.00 74.06 90 ILE A CA 1
ATOM 730 C C . ILE A 1 90 ? 20.970 6.768 -36.542 1.00 74.06 90 ILE A C 1
ATOM 732 O O . ILE A 1 90 ? 20.609 7.308 -35.495 1.00 74.06 90 ILE A O 1
ATOM 736 N N . GLU A 1 91 ? 20.926 5.450 -36.718 1.00 72.81 91 GLU A N 1
ATOM 737 C CA . GLU A 1 91 ? 20.467 4.532 -35.682 1.00 72.81 91 GLU A CA 1
ATOM 738 C C . GLU A 1 91 ? 21.339 4.602 -34.421 1.00 72.81 91 GLU A C 1
ATOM 740 O O . GLU A 1 91 ? 20.807 4.694 -33.314 1.00 72.81 91 GLU A O 1
ATOM 745 N N . GLU A 1 92 ? 22.663 4.621 -34.576 1.00 68.56 92 GLU A N 1
ATOM 746 C CA . GLU A 1 92 ? 23.613 4.716 -33.467 1.00 68.56 92 GLU A CA 1
ATOM 747 C C . GLU A 1 92 ? 23.413 6.014 -32.669 1.00 68.56 92 GLU A C 1
ATOM 749 O O . GLU A 1 92 ? 23.336 5.979 -31.439 1.00 68.56 92 GLU A O 1
ATOM 754 N N . ILE A 1 93 ? 23.214 7.148 -33.351 1.00 76.19 93 ILE A N 1
ATOM 755 C CA . ILE A 1 93 ? 22.898 8.434 -32.708 1.00 76.19 93 ILE A CA 1
ATOM 756 C C . ILE A 1 93 ? 21.587 8.343 -31.918 1.00 76.19 93 ILE A C 1
ATOM 758 O O . ILE A 1 93 ? 21.532 8.776 -30.761 1.00 76.19 9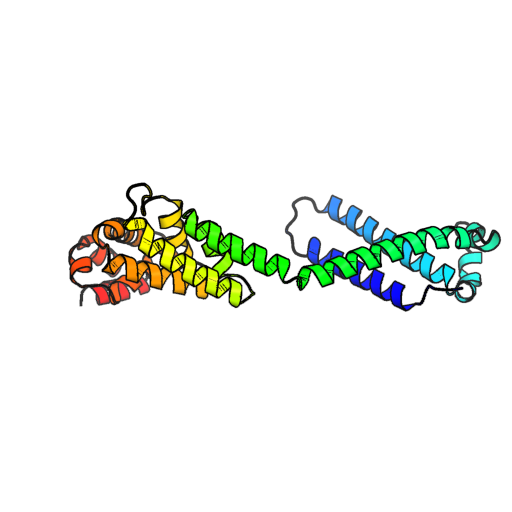3 ILE A O 1
ATOM 762 N N . CYS A 1 94 ? 20.532 7.763 -32.498 1.00 72.38 94 CYS A N 1
ATOM 763 C CA . CYS A 1 94 ? 19.269 7.550 -31.792 1.00 72.38 94 CYS A CA 1
ATOM 764 C C . CYS A 1 94 ? 19.456 6.644 -30.567 1.00 72.38 94 CYS A C 1
ATOM 766 O O . CYS A 1 94 ? 18.988 6.986 -29.480 1.00 72.38 94 CYS A O 1
ATOM 768 N N . MET A 1 95 ? 20.168 5.525 -30.709 1.00 72.94 95 MET A N 1
ATOM 769 C CA . MET A 1 95 ? 20.427 4.577 -29.624 1.00 72.94 95 MET A CA 1
ATOM 770 C C . MET A 1 95 ? 21.225 5.207 -28.486 1.00 72.94 95 MET A C 1
ATOM 772 O O . MET A 1 95 ? 20.837 5.051 -27.326 1.00 72.94 95 MET A O 1
ATOM 776 N N . ILE A 1 96 ? 22.286 5.958 -28.789 1.00 76.62 96 ILE A N 1
ATOM 777 C CA . ILE A 1 96 ? 23.057 6.708 -27.788 1.00 76.62 96 ILE A CA 1
ATOM 778 C C . ILE A 1 96 ? 22.134 7.704 -27.084 1.00 76.62 96 ILE A C 1
ATOM 780 O O . ILE A 1 96 ? 22.061 7.712 -25.860 1.00 76.62 96 ILE A O 1
ATOM 784 N N . THR A 1 97 ? 21.340 8.468 -27.834 1.00 74.75 97 THR A N 1
ATOM 785 C CA . THR A 1 97 ? 20.433 9.471 -27.258 1.00 74.75 97 THR A CA 1
ATOM 786 C C . THR A 1 97 ? 19.403 8.833 -26.319 1.00 74.75 97 THR A C 1
ATOM 788 O O . THR A 1 97 ? 19.234 9.289 -25.186 1.00 74.75 97 THR A O 1
ATOM 791 N N . PHE A 1 98 ? 18.748 7.745 -26.735 1.00 70.81 98 PHE A N 1
ATOM 792 C CA . PHE A 1 98 ? 17.747 7.053 -25.917 1.00 70.81 98 PHE A CA 1
ATOM 793 C C . PHE A 1 98 ? 18.353 6.351 -24.704 1.00 70.81 98 PHE A C 1
ATOM 795 O O . PHE A 1 98 ? 17.789 6.433 -23.611 1.00 70.81 98 PHE A O 1
ATOM 802 N N . THR A 1 99 ? 19.493 5.676 -24.864 1.00 69.50 99 THR A N 1
ATOM 803 C CA . THR A 1 99 ? 20.165 5.002 -23.744 1.00 69.50 99 THR A CA 1
ATOM 804 C C . THR A 1 99 ? 20.688 6.018 -22.734 1.00 69.50 99 THR A C 1
ATOM 806 O O . THR A 1 99 ? 20.397 5.882 -21.543 1.00 69.50 99 THR A O 1
ATOM 809 N N . SER A 1 100 ? 21.357 7.084 -23.181 1.00 73.62 100 SER A N 1
ATOM 810 C CA . SER A 1 100 ? 21.793 8.182 -22.315 1.00 73.62 100 SER A CA 1
ATOM 811 C C . SER A 1 100 ? 20.613 8.824 -21.587 1.00 73.62 100 SER A C 1
ATOM 813 O O . SER A 1 100 ? 20.659 8.943 -20.362 1.00 73.62 100 SER A O 1
ATOM 815 N N . TYR A 1 101 ? 19.526 9.156 -22.292 1.00 76.25 101 TYR A N 1
ATOM 816 C CA . TYR A 1 101 ? 18.313 9.696 -21.674 1.00 76.25 101 TYR A CA 1
ATOM 817 C C . TYR A 1 101 ? 17.724 8.744 -20.625 1.00 76.25 101 TYR A C 1
ATOM 819 O O . TYR A 1 101 ? 17.400 9.172 -19.518 1.00 76.25 101 TYR A O 1
ATOM 827 N N . TYR A 1 102 ? 17.619 7.449 -20.930 1.00 68.94 102 TYR A N 1
ATOM 828 C CA . TYR A 1 102 ? 17.066 6.451 -20.013 1.00 68.94 102 TYR A CA 1
ATOM 829 C C . TYR A 1 102 ? 17.879 6.333 -18.716 1.00 68.94 102 TYR A C 1
ATOM 831 O O . TYR A 1 102 ? 17.306 6.305 -17.621 1.00 68.94 102 TYR A O 1
ATOM 839 N N . PHE A 1 103 ? 19.211 6.292 -18.816 1.00 65.88 103 PHE A N 1
ATOM 840 C CA . PHE A 1 103 ? 20.080 6.201 -17.641 1.00 65.88 103 PHE A CA 1
ATOM 841 C C . PHE A 1 103 ? 20.132 7.503 -16.837 1.00 65.88 103 PHE A C 1
ATOM 843 O O . PHE A 1 103 ? 20.100 7.444 -15.605 1.00 65.88 103 PHE A O 1
ATOM 850 N N . LEU A 1 104 ? 20.157 8.661 -17.504 1.00 67.69 104 LEU A N 1
ATOM 851 C CA . LEU A 1 104 ? 20.124 9.971 -16.847 1.00 67.69 104 LEU A CA 1
ATOM 852 C C . LEU A 1 104 ? 18.781 10.207 -16.145 1.00 67.69 104 LEU A C 1
ATOM 854 O O . LEU A 1 104 ? 18.756 10.613 -14.986 1.00 67.69 104 LEU A O 1
ATOM 858 N N . SER A 1 105 ? 17.667 9.871 -16.798 1.00 65.25 105 SER A N 1
ATOM 859 C CA . SER A 1 105 ? 16.314 10.016 -16.247 1.00 65.25 105 SER A CA 1
ATOM 860 C C . SER A 1 105 ? 16.108 9.178 -14.980 1.00 65.25 105 SER A C 1
ATOM 862 O O . SER A 1 105 ? 15.554 9.669 -13.997 1.00 65.25 105 SER A O 1
ATOM 864 N N . LYS A 1 106 ? 16.642 7.947 -14.931 1.00 61.44 106 LYS A N 1
ATOM 865 C CA . LYS A 1 106 ? 16.541 7.075 -13.744 1.00 61.44 106 LYS A CA 1
ATOM 866 C C . LYS A 1 106 ? 17.226 7.616 -12.488 1.00 61.44 106 LYS A C 1
ATOM 868 O O . LYS A 1 106 ? 16.826 7.236 -11.390 1.00 61.44 106 LYS A O 1
ATOM 873 N N . LYS A 1 107 ? 18.260 8.447 -12.633 1.00 64.19 107 LYS A N 1
ATOM 874 C CA . LYS A 1 107 ? 19.009 9.034 -11.508 1.00 64.19 107 LYS A CA 1
ATOM 875 C C . LYS A 1 107 ? 18.711 10.519 -11.309 1.00 64.19 107 LYS A C 1
ATOM 877 O O . LYS A 1 107 ? 19.383 11.165 -10.512 1.00 64.19 107 LYS A O 1
ATOM 882 N N . ASN A 1 108 ? 17.730 11.066 -12.025 1.00 71.12 108 ASN A N 1
ATOM 883 C CA . ASN A 1 108 ? 17.499 12.498 -12.021 1.00 71.12 108 ASN A CA 1
ATOM 884 C C . ASN A 1 108 ? 16.842 12.947 -10.709 1.00 71.12 108 ASN A C 1
ATOM 886 O O . ASN A 1 108 ? 15.675 12.644 -10.441 1.00 71.12 108 ASN A O 1
ATOM 890 N N . GLU A 1 109 ? 17.585 13.722 -9.926 1.00 78.19 109 GLU A N 1
ATOM 891 C CA . GLU A 1 109 ? 17.122 14.363 -8.698 1.00 78.19 109 GLU A CA 1
ATOM 892 C C . GLU A 1 109 ? 15.848 15.189 -8.921 1.00 78.19 109 GLU A C 1
ATOM 894 O O . GLU A 1 109 ? 14.934 15.145 -8.100 1.00 78.19 109 GLU A O 1
ATOM 899 N N . PHE A 1 110 ? 15.705 15.826 -10.088 1.00 79.00 110 PHE A N 1
ATOM 900 C CA . PHE A 1 110 ? 14.496 16.563 -10.454 1.00 79.00 110 PHE A CA 1
ATOM 901 C C . PHE A 1 110 ? 13.238 15.686 -10.391 1.00 79.00 110 PHE A C 1
ATOM 903 O O . PHE A 1 110 ? 12.220 16.092 -9.839 1.00 79.00 110 PHE A O 1
ATOM 910 N N . THR A 1 111 ? 13.303 14.448 -10.893 1.00 81.62 111 THR A N 1
AT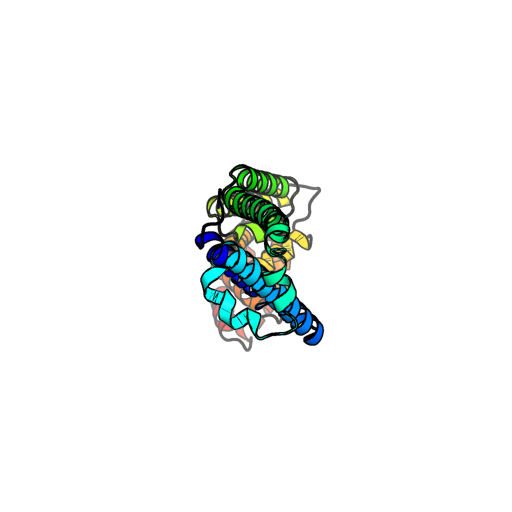OM 911 C CA . THR A 1 111 ? 12.155 13.524 -10.851 1.00 81.62 111 THR A CA 1
ATOM 912 C C . THR A 1 111 ? 11.815 13.079 -9.434 1.00 81.62 111 THR A C 1
ATOM 914 O O . THR A 1 111 ? 10.639 12.905 -9.104 1.00 81.62 111 THR A O 1
ATOM 917 N N . LYS A 1 112 ? 12.830 12.923 -8.578 1.00 84.44 112 LYS A N 1
ATOM 918 C CA . LYS A 1 112 ? 12.635 12.618 -7.161 1.00 84.44 112 LYS A CA 1
ATOM 919 C C . LYS A 1 112 ? 11.981 13.799 -6.449 1.00 84.44 112 LYS A C 1
ATOM 921 O O . LYS A 1 112 ? 11.000 13.594 -5.740 1.00 84.44 112 LYS A O 1
ATOM 926 N N . ASN A 1 113 ? 12.450 15.015 -6.715 1.00 87.38 113 ASN A N 1
ATOM 927 C CA . ASN A 1 113 ? 11.892 16.243 -6.157 1.00 87.38 113 ASN A CA 1
ATOM 928 C C . ASN A 1 113 ? 10.451 16.472 -6.626 1.00 87.38 113 ASN A C 1
ATOM 930 O O . ASN A 1 113 ? 9.593 16.761 -5.802 1.00 87.38 113 ASN A O 1
ATOM 934 N N . LEU A 1 114 ? 10.136 16.221 -7.902 1.00 88.31 114 LEU A N 1
ATOM 935 C CA . LEU A 1 114 ? 8.758 16.273 -8.400 1.00 88.31 114 LEU A CA 1
ATOM 936 C C . LEU A 1 114 ? 7.835 15.291 -7.671 1.00 88.31 114 LEU A C 1
ATOM 938 O O . LEU A 1 114 ? 6.736 15.666 -7.268 1.00 88.31 114 LEU A O 1
ATOM 942 N N . LYS A 1 115 ? 8.271 14.040 -7.476 1.00 91.44 115 LYS A N 1
ATOM 943 C CA . LYS A 1 115 ? 7.499 13.054 -6.702 1.00 91.44 115 LYS A CA 1
ATOM 944 C C . LYS A 1 115 ? 7.318 13.498 -5.252 1.00 91.44 115 LYS A C 1
ATOM 946 O O . LYS A 1 115 ? 6.228 13.355 -4.713 1.00 91.44 115 LYS A O 1
ATOM 951 N N . TYR A 1 116 ? 8.361 14.056 -4.641 1.00 92.94 116 TYR A N 1
ATOM 952 C CA . TYR A 1 116 ? 8.308 14.591 -3.283 1.00 92.94 116 TYR A CA 1
ATOM 953 C C . TYR A 1 116 ? 7.288 15.733 -3.167 1.00 92.94 116 TYR A C 1
ATOM 955 O O . TYR A 1 116 ? 6.426 15.703 -2.292 1.00 92.94 116 TYR A O 1
ATOM 963 N N . SER A 1 117 ? 7.324 16.698 -4.090 1.00 92.44 117 SER A N 1
ATOM 964 C CA . SER A 1 117 ? 6.344 17.786 -4.168 1.00 92.44 117 SER A CA 1
ATOM 965 C C . SER A 1 117 ? 4.925 17.263 -4.373 1.00 92.44 117 SER A C 1
ATOM 967 O O . SER A 1 117 ? 4.006 17.747 -3.719 1.00 92.44 117 SER A O 1
ATOM 969 N N . LYS A 1 118 ? 4.744 16.238 -5.216 1.00 93.94 118 LYS A N 1
ATOM 970 C CA . LYS A 1 118 ? 3.436 15.606 -5.428 1.00 93.94 118 LYS A CA 1
ATOM 971 C C . LYS A 1 118 ? 2.897 14.935 -4.168 1.00 93.94 118 LYS A C 1
ATOM 973 O O . LYS A 1 118 ? 1.725 15.107 -3.868 1.00 93.94 118 LYS A O 1
ATOM 978 N N . ILE A 1 119 ? 3.732 14.236 -3.397 1.00 94.94 119 ILE A N 1
ATOM 979 C CA . ILE A 1 119 ? 3.330 13.680 -2.091 1.00 94.94 119 ILE A CA 1
ATOM 980 C C . ILE A 1 119 ? 2.804 14.794 -1.175 1.00 94.94 119 ILE A C 1
ATOM 982 O O . ILE A 1 119 ? 1.734 14.650 -0.587 1.00 94.94 119 ILE A O 1
ATOM 986 N N . THR A 1 120 ? 3.509 15.924 -1.102 1.00 93.31 120 THR A N 1
ATOM 987 C CA . THR A 1 120 ? 3.068 17.081 -0.308 1.00 9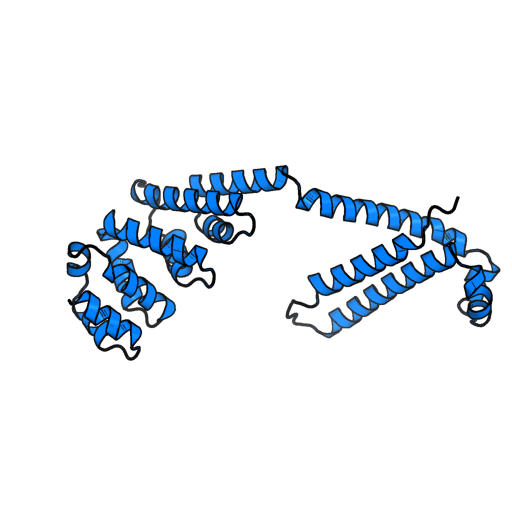3.31 120 THR A CA 1
ATOM 988 C C . THR A 1 120 ? 1.733 17.646 -0.803 1.00 93.31 120 THR A C 1
ATOM 990 O O . THR A 1 120 ? 0.854 17.934 0.007 1.00 93.31 120 THR A O 1
ATOM 993 N N . GLU A 1 121 ? 1.555 17.771 -2.119 1.00 93.94 121 GLU A N 1
ATOM 994 C CA . GLU A 1 121 ? 0.304 18.223 -2.743 1.00 93.94 121 GLU A CA 1
ATOM 995 C C . GLU A 1 121 ? -0.870 17.289 -2.406 1.00 93.94 121 GLU A C 1
ATOM 997 O O . GLU A 1 121 ? -1.935 17.766 -2.014 1.00 93.94 121 GLU A O 1
ATOM 1002 N N . TYR A 1 122 ? -0.675 15.966 -2.469 1.00 93.75 122 TYR A N 1
ATOM 1003 C CA . TYR A 1 122 ? -1.699 14.984 -2.083 1.00 93.75 122 TYR A CA 1
ATOM 1004 C C . TYR A 1 122 ? -2.084 15.090 -0.603 1.00 93.75 122 TYR A C 1
ATOM 1006 O O . TYR A 1 122 ? -3.263 15.009 -0.264 1.00 93.75 122 TYR A O 1
ATOM 1014 N N . GLY A 1 123 ? -1.117 15.359 0.278 1.00 91.62 123 GLY A N 1
ATOM 1015 C CA . GLY A 1 123 ? -1.394 15.627 1.691 1.00 91.62 123 GLY A CA 1
ATOM 1016 C C . GLY A 1 123 ? -2.216 16.898 1.925 1.00 91.62 123 GLY A C 1
ATOM 1017 O O . GLY A 1 123 ? -3.074 16.927 2.803 1.00 91.62 123 GLY A O 1
ATOM 1018 N N . 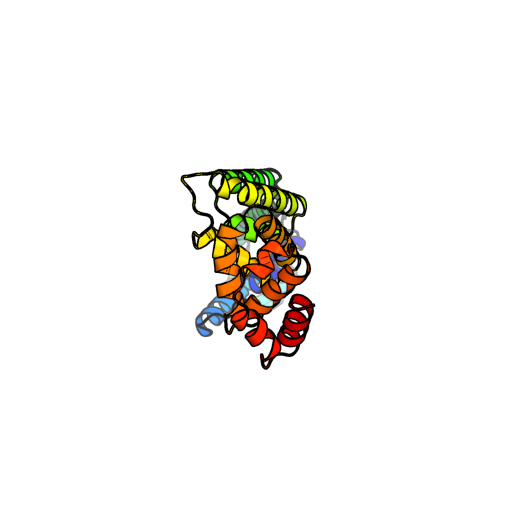GLN A 1 124 ? -1.983 17.951 1.137 1.00 90.62 124 GLN A N 1
ATOM 1019 C CA . GLN A 1 124 ? -2.722 19.217 1.243 1.00 90.62 124 GLN A CA 1
ATOM 1020 C C . GLN A 1 124 ? -4.131 19.135 0.647 1.00 90.62 124 GLN A C 1
ATOM 1022 O O . GLN A 1 124 ? -5.059 19.747 1.177 1.00 90.62 124 GLN A O 1
ATOM 1027 N N . THR A 1 125 ? -4.284 18.382 -0.441 1.00 91.06 125 THR A N 1
ATOM 1028 C CA . THR A 1 125 ? -5.560 18.164 -1.142 1.00 91.06 125 THR A CA 1
ATOM 1029 C C . THR A 1 125 ? -6.393 17.029 -0.543 1.00 91.06 125 THR A C 1
ATOM 1031 O O . THR A 1 125 ? -7.533 16.833 -0.956 1.00 91.06 125 THR A O 1
ATOM 1034 N N . PHE A 1 126 ? -5.867 16.329 0.470 1.00 91.81 126 PHE A N 1
ATOM 1035 C CA . PHE A 1 126 ? -6.521 15.204 1.142 1.00 91.81 126 PHE A CA 1
ATOM 1036 C C . PHE A 1 126 ? -6.913 14.085 0.162 1.00 91.81 126 PHE A C 1
ATOM 1038 O O . PHE A 1 126 ? -8.065 13.628 0.128 1.00 91.81 126 PHE A O 1
ATOM 1045 N N . ASP A 1 127 ? -5.937 13.655 -0.642 1.00 92.12 127 ASP A N 1
ATOM 1046 C CA . ASP A 1 127 ? -6.049 12.497 -1.529 1.00 92.12 127 ASP A CA 1
ATOM 1047 C C . ASP A 1 127 ? -5.210 11.312 -0.995 1.00 92.12 127 ASP A C 1
ATOM 1049 O O . ASP A 1 127 ? -3.982 11.291 -1.143 1.00 92.12 127 ASP A O 1
ATOM 1053 N N . PRO A 1 128 ? -5.847 10.317 -0.348 1.00 92.06 128 PRO A N 1
ATOM 1054 C CA . PRO A 1 128 ? -5.153 9.203 0.292 1.00 92.06 128 PRO A CA 1
ATOM 1055 C C . PRO A 1 128 ? -4.611 8.174 -0.706 1.00 92.06 128 PRO A C 1
ATOM 1057 O O . PRO A 1 128 ? -3.600 7.527 -0.427 1.00 92.06 128 PRO A O 1
ATOM 1060 N N . ILE A 1 129 ? -5.255 7.997 -1.864 1.00 92.50 129 ILE A N 1
ATOM 1061 C CA . ILE A 1 129 ? -4.986 6.862 -2.762 1.00 92.50 129 ILE A CA 1
ATOM 1062 C C . ILE A 1 129 ? -3.548 6.914 -3.307 1.00 92.50 129 ILE A C 1
ATOM 1064 O O . ILE A 1 129 ? -2.827 5.911 -3.218 1.00 92.50 129 ILE A O 1
ATOM 1068 N N . PRO A 1 130 ? -3.054 8.057 -3.827 1.00 92.19 130 PRO A N 1
ATOM 1069 C CA . PRO A 1 130 ? -1.667 8.163 -4.257 1.00 92.19 130 PRO A CA 1
ATOM 1070 C C . PRO A 1 130 ? -0.687 7.961 -3.100 1.00 92.19 130 PRO A C 1
ATOM 1072 O O . PRO A 1 130 ? 0.345 7.317 -3.289 1.00 92.19 130 PRO A O 1
ATOM 1075 N N . LEU A 1 131 ? -1.005 8.454 -1.899 1.00 93.75 131 LEU A N 1
ATOM 1076 C CA . LEU A 1 131 ? -0.147 8.307 -0.720 1.00 93.75 131 LEU A CA 1
ATOM 1077 C C . LEU A 1 131 ? 0.016 6.831 -0.327 1.00 93.75 131 LEU A C 1
ATOM 1079 O O . LEU A 1 131 ? 1.150 6.376 -0.163 1.00 93.75 131 LEU A O 1
ATOM 1083 N N . PHE A 1 132 ? -1.072 6.054 -0.306 1.00 93.88 132 PHE A N 1
ATOM 1084 C CA . PHE A 1 132 ? -1.024 4.600 -0.093 1.00 93.88 132 PHE A CA 1
ATOM 1085 C C . PHE A 1 132 ? -0.224 3.853 -1.174 1.00 93.88 132 PHE A C 1
ATOM 1087 O O . PHE A 1 132 ? 0.353 2.796 -0.911 1.00 93.88 132 PHE A O 1
ATOM 1094 N N . ASN A 1 133 ? -0.114 4.397 -2.386 1.00 92.94 133 ASN A N 1
ATOM 1095 C CA . ASN A 1 133 ? 0.792 3.851 -3.398 1.00 92.94 133 ASN A CA 1
ATOM 1096 C C . ASN A 1 133 ? 2.256 4.249 -3.138 1.00 92.94 133 ASN A C 1
ATOM 1098 O O . ASN A 1 133 ? 3.160 3.425 -3.307 1.00 92.94 133 ASN A O 1
ATOM 1102 N N . PHE A 1 134 ? 2.517 5.478 -2.684 1.00 94.25 134 PHE A N 1
ATOM 1103 C CA . PHE A 1 134 ? 3.874 5.950 -2.392 1.00 94.25 134 PHE A CA 1
ATOM 1104 C C . PHE A 1 134 ? 4.504 5.301 -1.155 1.00 94.25 134 PHE A C 1
ATOM 1106 O O . PHE A 1 134 ? 5.720 5.092 -1.153 1.00 94.25 134 PHE A O 1
ATOM 1113 N N . ILE A 1 135 ? 3.725 4.876 -0.157 1.00 94.38 135 ILE A N 1
ATOM 1114 C CA . ILE A 1 135 ? 4.272 4.104 0.978 1.00 94.38 135 ILE A CA 1
ATOM 1115 C C . ILE A 1 135 ? 4.805 2.718 0.560 1.00 94.38 135 ILE A C 1
ATOM 1117 O O . ILE A 1 135 ? 5.530 2.068 1.314 1.00 94.38 135 ILE A O 1
ATOM 1121 N N . LYS A 1 136 ? 4.481 2.260 -0.656 1.00 92.81 136 LYS A N 1
ATOM 1122 C CA . LYS A 1 136 ? 4.982 1.010 -1.255 1.00 92.81 136 LYS A CA 1
ATOM 1123 C C . LYS A 1 136 ? 6.173 1.255 -2.191 1.00 92.81 136 LYS A C 1
ATOM 1125 O O . LYS A 1 136 ? 6.691 0.315 -2.792 1.00 92.81 136 LYS A O 1
ATOM 1130 N N . HIS A 1 137 ? 6.612 2.507 -2.338 1.00 91.94 137 HIS A N 1
ATOM 1131 C CA . HIS A 1 137 ? 7.672 2.884 -3.266 1.00 91.94 137 HIS A CA 1
ATOM 1132 C C . HIS A 1 137 ? 9.041 2.331 -2.823 1.00 91.94 137 HIS A C 1
ATOM 1134 O O . HIS A 1 137 ? 9.335 2.182 -1.631 1.00 91.94 137 HIS A O 1
ATOM 1140 N N . SER A 1 138 ? 9.903 2.031 -3.800 1.00 87.81 138 SER A N 1
ATOM 1141 C CA . SER A 1 138 ? 11.232 1.453 -3.560 1.00 87.81 138 SER A CA 1
ATOM 1142 C C . SER A 1 138 ? 12.193 2.437 -2.882 1.00 87.81 138 SER A C 1
ATOM 1144 O O . SER A 1 138 ? 12.918 2.047 -1.969 1.00 87.81 138 SER A O 1
ATOM 1146 N N . ASP A 1 139 ? 12.168 3.712 -3.291 1.00 89.31 139 ASP A N 1
ATOM 1147 C CA . ASP A 1 139 ? 12.957 4.791 -2.671 1.00 89.31 139 ASP A CA 1
ATOM 1148 C C . ASP A 1 139 ? 12.517 5.048 -1.211 1.00 89.31 139 ASP A C 1
ATOM 1150 O O . ASP A 1 139 ? 11.380 5.483 -0.994 1.00 89.31 139 ASP A O 1
ATOM 1154 N N . PRO A 1 140 ? 13.399 4.831 -0.214 1.00 91.38 140 PRO A N 1
ATOM 1155 C CA . PRO A 1 140 ? 13.066 4.984 1.200 1.00 91.38 140 PRO A CA 1
ATOM 1156 C C . PRO A 1 140 ? 12.749 6.428 1.605 1.00 91.38 140 PRO A C 1
ATOM 1158 O O . PRO A 1 140 ? 11.990 6.624 2.551 1.00 91.38 140 PRO A O 1
ATOM 1161 N N . VAL A 1 141 ? 13.298 7.434 0.914 1.00 92.62 141 VAL A N 1
ATOM 1162 C CA . VAL A 1 141 ? 13.048 8.850 1.237 1.00 92.62 141 VAL A CA 1
ATOM 1163 C C . VAL A 1 141 ? 11.619 9.226 0.865 1.00 92.62 141 VAL A C 1
ATOM 1165 O O . VAL A 1 141 ? 10.892 9.781 1.682 1.00 92.62 141 VAL A O 1
ATOM 1168 N N . LEU A 1 142 ? 11.199 8.871 -0.354 1.00 93.62 142 LEU A N 1
ATOM 1169 C CA . LEU A 1 142 ? 9.830 9.114 -0.818 1.00 93.62 142 LEU A CA 1
ATOM 1170 C C . LEU A 1 142 ? 8.820 8.322 0.009 1.00 93.62 142 LEU A C 1
ATOM 1172 O O . LEU A 1 142 ? 7.776 8.853 0.372 1.00 93.62 142 LEU A O 1
ATOM 1176 N N . ARG A 1 143 ? 9.162 7.074 0.347 1.00 94.88 143 ARG A N 1
ATOM 1177 C CA . ARG A 1 143 ? 8.329 6.219 1.186 1.00 94.88 143 ARG A CA 1
ATOM 1178 C C . ARG A 1 143 ? 8.098 6.831 2.573 1.00 94.88 143 ARG A C 1
ATOM 1180 O O . ARG A 1 143 ? 6.948 7.027 2.942 1.00 94.88 143 ARG A O 1
ATOM 1187 N N . LYS A 1 144 ? 9.159 7.225 3.289 1.00 95.62 144 LYS A N 1
ATOM 1188 C CA . LYS A 1 144 ? 9.038 7.880 4.608 1.00 95.62 144 LYS A CA 1
ATOM 1189 C C . LYS A 1 144 ? 8.268 9.200 4.555 1.00 95.62 144 LYS A C 1
ATOM 1191 O O . LYS A 1 144 ? 7.502 9.504 5.464 1.00 95.62 144 LYS A O 1
ATOM 1196 N N . HIS A 1 145 ? 8.465 9.992 3.499 1.00 96.31 145 HIS A N 1
ATOM 1197 C CA . HIS A 1 145 ? 7.724 11.244 3.327 1.00 96.31 145 HIS A CA 1
ATOM 1198 C C . HIS A 1 145 ? 6.225 10.992 3.128 1.00 96.31 145 HIS A C 1
ATOM 1200 O O . HIS A 1 145 ? 5.399 11.662 3.746 1.00 96.31 145 HIS A O 1
ATOM 1206 N N . ALA A 1 146 ? 5.868 9.985 2.326 1.00 96.25 146 ALA A N 1
ATOM 1207 C CA . ALA A 1 146 ? 4.480 9.572 2.146 1.00 96.25 146 ALA A CA 1
ATOM 1208 C C . ALA A 1 146 ? 3.861 9.031 3.441 1.00 96.25 146 ALA A C 1
ATOM 1210 O O . ALA A 1 146 ? 2.734 9.399 3.747 1.00 96.25 146 ALA A O 1
ATOM 1211 N N . GLU A 1 147 ? 4.599 8.234 4.221 1.00 96.62 147 GLU A N 1
ATOM 1212 C CA . GLU A 1 147 ? 4.157 7.734 5.534 1.00 96.62 147 GLU A CA 1
ATOM 1213 C C . GLU A 1 147 ? 3.801 8.890 6.477 1.00 96.62 147 GLU A C 1
ATOM 1215 O O . GLU A 1 147 ? 2.672 8.977 6.953 1.00 96.62 147 GLU A O 1
ATOM 1220 N N . SER A 1 148 ? 4.737 9.822 6.686 1.00 96.50 148 SER A N 1
ATOM 1221 C CA . SER A 1 148 ? 4.528 11.002 7.537 1.00 96.50 148 SER A CA 1
ATOM 1222 C C . SER A 1 148 ? 3.353 11.859 7.053 1.00 96.50 148 SER A C 1
ATOM 1224 O O . SER A 1 148 ? 2.510 12.289 7.840 1.00 96.50 148 SER A O 1
ATOM 1226 N N . THR A 1 149 ? 3.252 12.061 5.737 1.00 95.94 149 THR A N 1
ATOM 1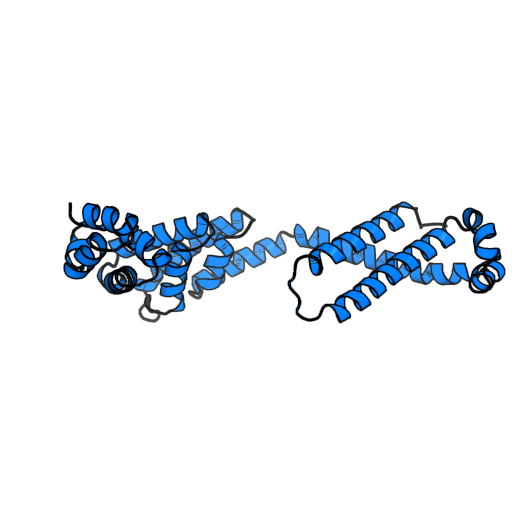227 C CA . THR A 1 149 ? 2.161 12.836 5.134 1.00 95.94 149 THR A CA 1
ATOM 1228 C C . THR A 1 149 ? 0.805 12.164 5.339 1.00 95.94 149 THR A C 1
ATOM 1230 O O . THR A 1 149 ? -0.173 12.848 5.634 1.00 95.94 149 THR A O 1
ATOM 1233 N N . LEU A 1 150 ? 0.746 10.835 5.228 1.00 96.25 150 LEU A N 1
ATOM 1234 C CA . LEU A 1 150 ? -0.470 10.060 5.439 1.00 96.25 150 LEU A CA 1
ATOM 1235 C C . LEU A 1 150 ? -0.945 10.159 6.897 1.00 96.25 150 LEU A C 1
ATOM 1237 O O . LEU A 1 150 ? -2.122 10.435 7.119 1.00 96.25 150 LEU A O 1
ATOM 1241 N N . PHE A 1 151 ? -0.040 10.034 7.876 1.00 95.75 151 PHE A N 1
ATOM 1242 C CA . PHE A 1 151 ? -0.369 10.248 9.293 1.00 95.75 151 PHE A CA 1
ATOM 1243 C C . PHE A 1 151 ? -0.932 11.646 9.544 1.00 95.75 151 PHE A C 1
ATOM 1245 O O . PHE A 1 151 ? -2.044 11.780 10.052 1.00 95.75 151 PHE A O 1
ATOM 1252 N N . MET A 1 152 ? -0.214 12.687 9.107 1.00 94.62 152 MET A N 1
ATOM 1253 C CA . MET A 1 152 ? -0.667 14.072 9.269 1.00 94.62 152 MET A CA 1
ATOM 1254 C C . MET A 1 152 ? -2.028 14.320 8.613 1.00 94.62 152 MET A C 1
ATOM 1256 O O . MET A 1 152 ? -2.818 15.123 9.102 1.00 94.62 152 MET A O 1
ATOM 1260 N N . MET A 1 153 ? -2.304 13.670 7.483 1.00 94.38 153 MET A N 1
ATOM 1261 C CA . MET A 1 153 ? -3.581 13.803 6.794 1.00 94.38 153 MET A CA 1
ATOM 1262 C C . MET A 1 153 ? -4.717 13.191 7.625 1.00 94.38 153 MET A C 1
ATOM 1264 O O . MET A 1 153 ? -5.700 13.886 7.873 1.00 94.38 153 MET A O 1
ATOM 1268 N N . PHE A 1 154 ? -4.576 11.951 8.105 1.00 93.94 154 PHE A N 1
ATOM 1269 C CA . PHE A 1 154 ? -5.604 11.292 8.924 1.00 93.94 154 PHE A CA 1
ATOM 1270 C C . PHE A 1 154 ? -5.814 11.946 10.296 1.00 93.94 154 PHE A C 1
ATOM 1272 O O . PHE A 1 154 ? -6.937 11.947 10.785 1.00 93.94 154 PHE A O 1
ATOM 1279 N N . GLU A 1 155 ? -4.792 12.587 10.866 1.00 91.75 155 GLU A N 1
ATOM 1280 C CA . GLU A 1 155 ? -4.933 13.430 12.065 1.00 91.75 155 GLU A CA 1
ATOM 1281 C C . GLU A 1 155 ? -5.758 14.700 11.805 1.00 91.75 155 GLU A C 1
ATOM 1283 O O . GLU A 1 155 ? -6.455 15.201 12.684 1.00 91.75 155 GLU A O 1
ATOM 1288 N N . ARG A 1 156 ? -5.667 15.260 10.593 1.00 91.00 156 ARG A N 1
ATOM 1289 C CA . ARG A 1 156 ? -6.286 16.550 10.251 1.00 91.00 156 ARG A CA 1
ATOM 1290 C C . ARG A 1 156 ? -7.694 16.431 9.692 1.00 91.00 156 ARG A C 1
ATOM 1292 O O . ARG A 1 156 ? -8.465 17.368 9.884 1.00 91.00 156 ARG A O 1
ATOM 1299 N N . ILE A 1 157 ? -8.021 15.346 8.981 1.00 91.50 157 ILE A N 1
ATOM 1300 C CA . ILE A 1 157 ? -9.356 15.135 8.384 1.00 91.50 157 ILE A CA 1
ATOM 1301 C C . ILE A 1 157 ? -10.475 15.403 9.398 1.00 91.50 157 ILE A C 1
ATOM 1303 O O . ILE A 1 157 ? -11.358 16.196 9.086 1.00 91.50 157 ILE A O 1
ATOM 1307 N N . PRO A 1 158 ? -10.441 14.838 10.615 1.00 87.62 158 PRO A N 1
ATOM 1308 C CA . PRO A 1 158 ? -11.571 14.952 11.529 1.00 87.62 158 PRO A CA 1
ATOM 1309 C C . PRO A 1 158 ? -11.762 16.354 12.116 1.00 87.62 158 PRO A C 1
ATOM 1311 O O . PRO A 1 158 ? -12.825 16.670 12.640 1.00 87.62 158 PRO A O 1
ATOM 1314 N N . LEU A 1 159 ? -10.733 17.203 12.024 1.00 87.44 159 LEU A N 1
ATOM 1315 C CA . LEU A 1 159 ? -10.770 18.600 12.455 1.00 87.44 159 LEU A CA 1
ATOM 1316 C C . LEU A 1 159 ? -11.340 19.530 11.372 1.00 87.44 159 LEU A C 1
ATOM 1318 O O . LEU A 1 159 ? -11.522 20.723 11.622 1.00 87.44 159 LEU A O 1
ATOM 1322 N N . LYS A 1 160 ? -11.594 19.021 10.161 1.00 87.06 160 LYS A N 1
ATOM 1323 C CA . LYS A 1 160 ? -12.133 19.795 9.041 1.00 87.06 160 LYS A CA 1
ATOM 1324 C C . LYS A 1 160 ? -13.627 19.545 8.875 1.00 87.06 160 LYS A C 1
ATOM 1326 O O . LYS A 1 160 ? -14.064 18.411 8.752 1.00 87.06 160 LYS A O 1
ATOM 1331 N N . SER A 1 161 ? -14.403 20.620 8.776 1.00 77.69 161 SER A N 1
ATOM 1332 C CA . SER A 1 161 ? -15.851 20.554 8.540 1.00 77.69 161 SER A CA 1
ATOM 1333 C C . SER A 1 161 ? -16.229 20.168 7.105 1.00 77.69 161 SER A C 1
ATOM 1335 O O . SER A 1 161 ? -17.322 19.664 6.877 1.00 77.69 161 SER A O 1
ATOM 1337 N N . GLU A 1 162 ? -15.347 20.416 6.135 1.00 85.44 162 GLU A N 1
ATOM 1338 C CA . GLU A 1 162 ? -15.621 20.228 4.700 1.00 85.44 162 GLU A CA 1
ATOM 1339 C C . GLU A 1 162 ? -15.334 18.807 4.195 1.00 85.44 162 GLU A C 1
ATOM 1341 O O . GLU A 1 162 ? -15.752 18.450 3.096 1.00 85.44 162 GLU A O 1
ATOM 1346 N N . ILE A 1 163 ? -14.586 18.006 4.960 1.00 85.31 163 ILE A N 1
ATOM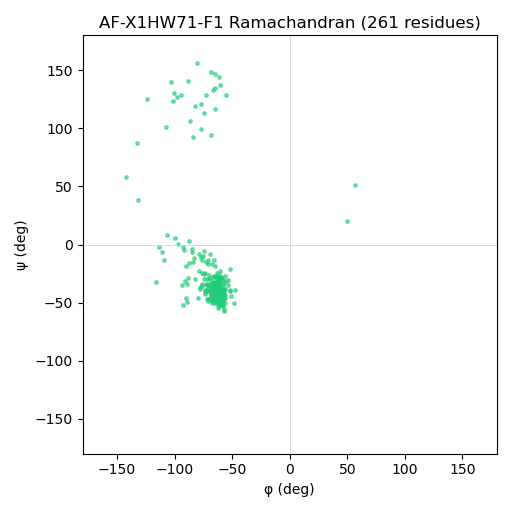 1347 C CA . ILE A 1 163 ? -14.088 16.697 4.532 1.00 85.31 163 ILE A CA 1
ATOM 1348 C C . ILE A 1 163 ? -14.558 15.649 5.531 1.00 85.31 163 ILE A C 1
ATOM 1350 O O . ILE A 1 163 ? -14.284 15.758 6.723 1.00 85.31 163 ILE A O 1
ATOM 1354 N N . SER A 1 164 ? -15.232 14.613 5.039 1.00 86.88 164 SER A N 1
ATOM 1355 C CA . SER A 1 164 ? -15.727 13.530 5.879 1.00 86.88 164 SER A CA 1
ATOM 1356 C C . SER A 1 164 ? -14.734 12.378 5.911 1.00 86.88 164 SER A C 1
ATOM 1358 O O . SER A 1 164 ? -14.344 11.850 4.872 1.00 86.88 164 SER A O 1
ATOM 1360 N N . LEU A 1 165 ? -14.375 11.928 7.114 1.00 89.62 165 LEU A N 1
ATOM 1361 C CA . LEU A 1 165 ? -13.579 10.714 7.290 1.00 89.62 165 LEU A CA 1
ATOM 1362 C C . LEU A 1 165 ? -14.304 9.473 6.733 1.00 89.62 165 LEU A C 1
ATOM 1364 O O . LEU A 1 165 ? -13.654 8.549 6.255 1.00 89.62 165 LEU A O 1
ATOM 1368 N N . ASN A 1 166 ? -15.643 9.485 6.734 1.00 89.38 166 ASN A N 1
ATOM 1369 C CA . ASN A 1 166 ? -16.496 8.409 6.218 1.00 89.38 166 ASN A CA 1
ATOM 1370 C C . ASN A 1 166 ? -16.546 8.329 4.688 1.00 89.38 166 ASN A C 1
ATOM 1372 O O . ASN A 1 166 ? -17.162 7.402 4.163 1.00 89.38 166 ASN A O 1
ATOM 1376 N N . ASP A 1 167 ? -15.934 9.271 3.964 1.00 91.38 167 ASP A N 1
ATOM 1377 C CA . ASP A 1 167 ? -15.862 9.160 2.512 1.00 91.38 167 ASP A CA 1
ATOM 1378 C C . ASP A 1 167 ? -15.109 7.884 2.122 1.00 91.38 167 ASP A C 1
ATOM 1380 O O . ASP A 1 167 ? -14.042 7.577 2.665 1.00 91.38 167 ASP A O 1
ATOM 1384 N N . TRP A 1 168 ? -15.641 7.183 1.115 1.00 89.00 168 TRP A N 1
ATOM 1385 C CA . TRP A 1 168 ? -15.095 5.927 0.588 1.00 89.00 168 TRP A CA 1
ATOM 1386 C C . TRP A 1 168 ? -13.584 6.014 0.334 1.00 89.00 168 TRP A C 1
ATOM 1388 O O . TRP A 1 168 ? -12.831 5.106 0.669 1.00 89.00 168 TRP A O 1
ATOM 1398 N N . LYS A 1 169 ? -13.106 7.162 -0.170 1.00 92.25 169 LYS A N 1
ATOM 1399 C CA . LYS A 1 169 ? -11.688 7.371 -0.468 1.00 92.25 169 LYS A CA 1
ATOM 1400 C C . LYS A 1 169 ? -10.795 7.233 0.764 1.00 92.25 169 LYS A C 1
ATOM 1402 O O . LYS A 1 169 ? -9.672 6.773 0.607 1.00 92.25 169 LYS A O 1
ATOM 1407 N N . PHE A 1 170 ? -11.248 7.599 1.964 1.00 93.06 170 PHE A N 1
ATOM 1408 C CA . PHE A 1 170 ? -10.448 7.470 3.186 1.00 93.06 170 PHE A CA 1
ATOM 1409 C C . PHE A 1 170 ? -10.706 6.142 3.884 1.00 93.06 170 PHE A C 1
ATOM 1411 O O . PHE A 1 170 ? -9.746 5.419 4.153 1.00 93.06 170 PHE A O 1
ATOM 1418 N N . LYS A 1 171 ? -11.983 5.824 4.137 1.00 92.25 171 LYS A N 1
ATOM 1419 C CA . LYS A 1 171 ? -12.396 4.597 4.824 1.00 92.25 171 LYS A CA 1
ATOM 1420 C C . LYS A 1 171 ? -11.876 3.367 4.087 1.00 92.25 171 LYS A C 1
ATOM 1422 O O . LYS A 1 171 ? -11.117 2.587 4.658 1.00 92.25 171 LYS A O 1
ATOM 1427 N N . ASP A 1 172 ? -12.225 3.225 2.811 1.00 91.81 172 ASP A N 1
ATOM 1428 C CA . ASP A 1 172 ? -11.904 2.014 2.058 1.00 91.81 172 ASP A CA 1
ATOM 1429 C C . ASP A 1 172 ? -10.400 1.917 1.813 1.00 91.81 172 ASP A C 1
ATOM 1431 O O . ASP A 1 172 ? -9.826 0.855 2.018 1.00 91.81 172 ASP A O 1
ATOM 1435 N N . SER A 1 173 ? -9.720 3.030 1.504 1.00 93.31 173 SER A N 1
ATOM 1436 C CA . SER A 1 173 ? -8.256 3.017 1.348 1.00 93.31 173 SER A CA 1
ATOM 1437 C C . SER A 1 173 ? -7.531 2.573 2.622 1.00 93.31 173 SER A C 1
ATOM 1439 O O . SER A 1 173 ? -6.541 1.843 2.544 1.00 93.31 173 SER A O 1
ATOM 1441 N N . LEU A 1 174 ? -8.003 3.003 3.799 1.00 94.50 174 LEU A N 1
ATOM 1442 C CA . LEU A 1 174 ? -7.413 2.597 5.072 1.00 94.50 174 LEU A CA 1
ATOM 1443 C C . LEU A 1 174 ? -7.643 1.104 5.333 1.00 94.50 174 LEU A C 1
ATOM 1445 O O . LEU A 1 174 ? -6.682 0.393 5.644 1.00 94.50 174 LEU A O 1
ATOM 1449 N N . LEU A 1 175 ? -8.889 0.641 5.176 1.00 92.12 175 LEU A N 1
ATOM 1450 C CA . LEU A 1 175 ? -9.286 -0.751 5.404 1.00 92.12 175 LEU A CA 1
ATOM 1451 C C . LEU A 1 175 ? -8.618 -1.713 4.410 1.00 92.12 175 LEU A C 1
ATOM 1453 O O . LEU A 1 175 ? -8.106 -2.759 4.811 1.00 92.12 175 LEU A O 1
ATOM 1457 N N . ASP A 1 176 ? -8.536 -1.343 3.134 1.00 91.12 176 ASP A N 1
ATOM 1458 C CA . ASP A 1 176 ? -7.806 -2.105 2.117 1.00 91.12 176 ASP A CA 1
ATOM 1459 C C . ASP A 1 176 ? -6.310 -2.160 2.451 1.00 91.12 176 ASP A C 1
ATOM 1461 O O . ASP A 1 176 ? -5.664 -3.198 2.292 1.00 91.12 176 ASP A O 1
ATOM 1465 N N . GLY A 1 177 ? -5.760 -1.072 2.997 1.00 92.00 177 GLY A N 1
ATOM 1466 C CA . GLY A 1 177 ? -4.379 -1.022 3.458 1.00 92.00 177 GLY A CA 1
ATOM 1467 C C . GLY A 1 177 ? -4.066 -2.003 4.599 1.00 92.00 177 GLY A C 1
ATOM 1468 O O . GLY A 1 177 ? -2.953 -2.532 4.632 1.00 92.00 177 GLY A O 1
ATOM 1469 N N . LEU A 1 178 ? -5.031 -2.318 5.479 1.00 92.12 178 LEU A N 1
ATOM 1470 C CA . LEU A 1 178 ? -4.889 -3.353 6.524 1.00 92.12 178 LEU A CA 1
ATOM 1471 C C . LEU A 1 178 ? -4.755 -4.762 5.933 1.00 92.12 178 LEU A C 1
ATOM 1473 O O . LEU A 1 178 ? -4.055 -5.609 6.495 1.00 92.12 178 LEU A O 1
ATOM 1477 N N . CYS A 1 179 ? -5.400 -4.989 4.789 1.00 89.56 179 CYS A N 1
ATOM 1478 C CA . CYS A 1 179 ? -5.441 -6.267 4.081 1.00 89.56 179 CYS A CA 1
ATOM 1479 C C . CYS A 1 179 ? -4.337 -6.389 3.015 1.00 89.56 179 CYS A C 1
ATOM 1481 O O . CYS A 1 179 ? -4.226 -7.414 2.342 1.00 89.56 179 CYS A O 1
ATOM 1483 N N . ASP A 1 180 ? -3.523 -5.348 2.819 1.00 90.50 180 ASP A N 1
ATOM 1484 C CA . ASP A 1 180 ? -2.583 -5.287 1.703 1.00 90.50 180 ASP A CA 1
ATOM 1485 C C . ASP A 1 180 ? -1.494 -6.364 1.801 1.00 90.50 180 ASP A C 1
ATOM 1487 O O . ASP A 1 180 ? -1.001 -6.696 2.877 1.00 90.50 180 ASP A O 1
ATOM 1491 N N . SER A 1 181 ? -1.029 -6.877 0.663 1.00 88.94 181 SER A N 1
ATOM 1492 C CA . SER A 1 181 ? 0.135 -7.769 0.592 1.00 88.94 181 SER A CA 1
ATOM 1493 C C . SER A 1 181 ? 1.433 -7.134 1.125 1.00 88.94 181 SER A C 1
ATOM 1495 O O . SER A 1 181 ? 2.285 -7.834 1.687 1.00 88.94 181 SER A O 1
ATOM 1497 N N . ASN A 1 182 ? 1.581 -5.811 1.011 1.00 92.19 182 ASN A N 1
ATOM 1498 C CA . ASN A 1 182 ? 2.749 -5.063 1.453 1.00 92.19 182 ASN A CA 1
ATOM 1499 C C . ASN A 1 182 ? 2.744 -4.871 2.980 1.00 92.19 182 ASN A C 1
ATOM 1501 O O . ASN A 1 182 ? 1.852 -4.239 3.544 1.00 92.19 182 ASN A O 1
ATOM 1505 N N . SER A 1 183 ? 3.789 -5.364 3.651 1.00 92.50 183 SER A N 1
ATOM 1506 C CA . SER A 1 183 ? 3.915 -5.287 5.112 1.00 92.50 183 SER A CA 1
ATOM 1507 C C . SER A 1 183 ? 3.954 -3.859 5.654 1.00 92.50 183 SER A C 1
ATOM 1509 O O . SER A 1 183 ? 3.418 -3.615 6.733 1.00 92.50 183 SER A O 1
ATOM 1511 N N . ASN A 1 184 ? 4.552 -2.920 4.916 1.00 92.38 184 ASN A N 1
ATOM 1512 C CA . ASN A 1 184 ? 4.609 -1.518 5.312 1.00 92.38 184 ASN A CA 1
ATOM 1513 C C . ASN A 1 184 ? 3.219 -0.884 5.269 1.00 92.38 184 ASN A C 1
ATOM 1515 O O . ASN A 1 184 ? 2.819 -0.226 6.218 1.00 92.38 184 ASN A O 1
ATOM 1519 N N . SER A 1 185 ? 2.455 -1.158 4.207 1.00 94.00 185 SER A N 1
ATOM 1520 C CA . SER A 1 185 ? 1.074 -0.682 4.084 1.00 94.00 185 SER A CA 1
ATOM 1521 C C . SER A 1 185 ? 0.214 -1.164 5.250 1.00 94.00 185 SER A C 1
ATOM 1523 O O . SER A 1 185 ? -0.407 -0.341 5.916 1.00 94.00 185 SER A O 1
ATOM 1525 N N . ARG A 1 186 ? 0.269 -2.465 5.574 1.00 93.50 186 ARG A N 1
ATOM 1526 C CA . ARG A 1 186 ? -0.468 -3.024 6.719 1.00 93.50 186 ARG A CA 1
ATOM 1527 C C . ARG A 1 186 ? -0.087 -2.368 8.038 1.00 93.50 186 ARG A C 1
ATOM 1529 O O . ARG A 1 186 ? -0.961 -2.054 8.839 1.00 93.50 186 ARG A O 1
ATOM 1536 N N . LYS A 1 187 ? 1.215 -2.168 8.266 1.00 94.25 187 LYS A N 1
ATOM 1537 C CA . LYS A 1 187 ? 1.726 -1.546 9.491 1.00 94.25 187 LYS A CA 1
ATOM 1538 C C . LYS A 1 187 ? 1.204 -0.115 9.642 1.00 94.25 187 LYS A C 1
ATOM 1540 O O . LYS A 1 187 ? 0.652 0.213 10.684 1.00 94.25 187 LYS A O 1
ATOM 1545 N N . ILE A 1 188 ? 1.347 0.702 8.602 1.00 95.50 188 ILE A N 1
ATOM 1546 C CA . ILE A 1 188 ? 0.939 2.110 8.630 1.00 95.50 188 ILE A CA 1
ATOM 1547 C C . ILE A 1 188 ? -0.581 2.232 8.769 1.00 95.50 188 ILE A C 1
ATOM 1549 O O . ILE A 1 188 ? -1.051 3.004 9.598 1.00 95.50 188 ILE A O 1
ATOM 1553 N N . SER A 1 189 ? -1.357 1.429 8.034 1.00 95.12 189 SER A N 1
ATOM 1554 C CA . SER A 1 189 ? -2.816 1.401 8.189 1.00 95.12 189 SER A CA 1
ATOM 1555 C C . SER A 1 189 ? -3.248 1.012 9.601 1.00 95.12 189 SER A C 1
ATOM 1557 O O . SER A 1 189 ? -4.168 1.619 10.137 1.00 95.12 189 SER A O 1
ATOM 1559 N N . TYR A 1 190 ? -2.579 0.037 10.223 1.00 93.69 190 TYR A N 1
ATOM 1560 C CA . TYR A 1 190 ? -2.877 -0.373 11.598 1.00 93.69 190 TYR A CA 1
ATOM 1561 C C . TYR A 1 190 ? -2.546 0.732 12.610 1.00 93.69 190 TYR A C 1
ATOM 1563 O O . TYR A 1 190 ? -3.336 1.012 13.509 1.00 93.69 190 TYR A O 1
ATOM 1571 N N . GLU A 1 191 ? -1.407 1.408 12.449 1.00 94.50 191 GLU A N 1
ATOM 1572 C CA . GLU A 1 191 ? -1.023 2.544 13.298 1.00 94.50 191 GLU A CA 1
ATOM 1573 C C . GLU A 1 191 ? -2.002 3.722 13.155 1.00 94.50 191 GLU A C 1
ATOM 1575 O O . GLU A 1 191 ? -2.377 4.335 14.153 1.00 94.50 191 GLU A O 1
ATOM 1580 N N . ILE A 1 192 ? -2.474 4.011 11.938 1.00 95.00 192 ILE A N 1
ATOM 1581 C CA . ILE A 1 192 ? -3.499 5.039 11.707 1.00 95.00 192 ILE A CA 1
ATOM 1582 C C . ILE A 1 192 ? -4.828 4.628 12.350 1.00 95.00 192 ILE A C 1
ATOM 1584 O O . ILE A 1 192 ? -5.428 5.433 13.057 1.00 95.00 192 ILE A O 1
ATOM 1588 N N . LEU A 1 193 ? -5.280 3.387 12.144 1.00 94.31 193 LEU A N 1
ATOM 1589 C CA . LEU A 1 193 ? -6.534 2.895 12.718 1.00 94.31 193 LEU A CA 1
ATOM 1590 C C . LEU A 1 193 ? -6.522 2.983 14.248 1.00 94.31 193 LEU A C 1
ATOM 1592 O O . LEU A 1 193 ? -7.409 3.600 14.824 1.00 94.31 193 LEU A O 1
ATOM 1596 N N . THR A 1 194 ? -5.495 2.433 14.897 1.00 92.38 194 THR A N 1
ATOM 1597 C CA . THR A 1 194 ? -5.378 2.444 16.368 1.00 92.38 194 THR A CA 1
ATOM 1598 C C . THR A 1 194 ? -5.308 3.856 16.947 1.00 92.38 194 THR A C 1
ATOM 1600 O O . THR A 1 194 ? -5.772 4.100 18.061 1.00 92.38 194 THR A O 1
ATOM 1603 N N . LYS A 1 195 ? -4.756 4.816 16.196 1.00 92.00 195 LYS A N 1
ATOM 1604 C CA . LYS A 1 195 ? -4.790 6.229 16.572 1.00 92.00 195 LYS A CA 1
ATOM 1605 C C . LYS A 1 195 ? -6.202 6.813 16.468 1.00 92.00 195 LYS A C 1
ATOM 1607 O O . LYS A 1 195 ? -6.660 7.454 17.411 1.00 92.00 195 LYS A O 1
ATOM 1612 N N . LEU A 1 196 ? -6.904 6.551 15.366 1.00 92.31 196 LEU A N 1
ATOM 1613 C CA . LEU A 1 196 ? -8.278 7.017 15.158 1.00 92.31 196 LEU A CA 1
ATOM 1614 C C . LEU A 1 196 ? -9.259 6.406 16.172 1.00 92.31 196 LEU A C 1
ATOM 1616 O O . LEU A 1 196 ? -10.152 7.106 16.645 1.00 92.31 196 LEU A O 1
ATOM 1620 N N . GLU A 1 197 ? -9.070 5.138 16.546 1.00 91.56 197 GLU A N 1
ATOM 1621 C CA . GLU A 1 197 ? -9.838 4.450 17.595 1.00 91.56 197 GLU A CA 1
ATOM 1622 C C . GLU A 1 197 ? -9.766 5.183 18.943 1.00 91.56 197 GLU A C 1
ATOM 1624 O O . GLU A 1 197 ? -10.772 5.279 19.644 1.00 91.56 197 GLU A O 1
ATOM 1629 N N . LYS A 1 198 ? -8.592 5.730 19.285 1.00 89.88 198 LYS A N 1
ATOM 1630 C CA . LYS A 1 198 ? -8.358 6.466 20.538 1.00 89.88 198 LYS A CA 1
ATOM 1631 C C . LYS A 1 198 ? -8.865 7.898 20.481 1.00 89.88 198 LYS A C 1
ATOM 1633 O O . LYS A 1 198 ? -9.484 8.379 21.425 1.00 89.88 198 LYS A O 1
ATOM 1638 N N . GLU A 1 199 ? -8.571 8.599 19.391 1.00 89.38 199 GLU A N 1
ATOM 1639 C CA . GLU A 1 199 ? -8.868 10.027 19.289 1.00 89.38 199 GLU A CA 1
ATOM 1640 C C . GLU A 1 199 ? -10.349 10.281 18.984 1.00 89.38 199 GLU A C 1
ATOM 1642 O O . GLU A 1 199 ? -10.918 11.256 19.478 1.00 89.38 199 GLU A O 1
ATOM 1647 N N . ILE A 1 200 ? -10.986 9.426 18.170 1.00 90.50 200 ILE A N 1
ATOM 1648 C CA . ILE A 1 200 ? -12.327 9.680 17.612 1.00 90.50 200 ILE A CA 1
ATOM 1649 C C . ILE A 1 200 ? -13.164 8.391 17.544 1.00 90.50 200 ILE A C 1
ATOM 1651 O O . ILE A 1 200 ? -13.667 8.009 16.479 1.00 90.50 200 ILE A O 1
ATOM 1655 N N . PRO A 1 201 ? -13.382 7.729 18.694 1.00 89.38 201 PRO A N 1
ATOM 1656 C CA . PRO A 1 201 ? -14.045 6.428 18.765 1.00 89.38 201 PRO A CA 1
ATOM 1657 C C . PRO A 1 201 ? -15.436 6.434 18.116 1.0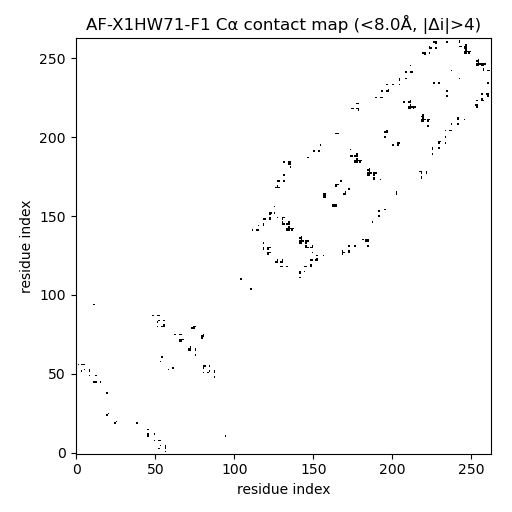0 89.38 201 PRO A C 1
ATOM 1659 O O . PRO A 1 201 ? -15.797 5.499 17.408 1.00 89.38 201 PRO A O 1
ATOM 1662 N N . ASN A 1 202 ? -16.196 7.522 18.271 1.00 88.94 202 ASN A N 1
ATOM 1663 C CA . ASN A 1 202 ? -17.573 7.623 17.778 1.00 88.94 202 ASN A CA 1
ATOM 1664 C C . ASN A 1 202 ? -17.687 7.547 16.245 1.00 88.94 202 ASN A C 1
ATOM 1666 O O . ASN A 1 202 ? -18.690 7.053 15.736 1.00 88.94 202 ASN A O 1
ATOM 1670 N N . MET A 1 203 ? -16.689 8.046 15.501 1.00 88.38 203 MET A N 1
ATOM 1671 C CA . MET A 1 203 ? -16.698 7.988 14.030 1.00 88.38 203 MET A CA 1
ATOM 1672 C C . MET A 1 203 ? -16.211 6.638 13.502 1.00 88.38 203 MET A C 1
ATOM 1674 O O . MET A 1 203 ? -16.648 6.210 12.437 1.00 88.38 203 MET A O 1
ATOM 1678 N N . ILE A 1 204 ? -15.322 5.972 14.242 1.00 92.19 204 ILE A N 1
ATOM 1679 C CA . ILE A 1 204 ? -14.692 4.710 13.835 1.00 92.19 204 ILE A CA 1
ATOM 1680 C C . ILE A 1 204 ? -15.517 3.493 14.254 1.00 92.19 204 ILE A C 1
ATOM 1682 O O . ILE A 1 204 ? -15.503 2.478 13.559 1.00 92.19 204 ILE A O 1
ATOM 1686 N N . LEU A 1 205 ? -16.286 3.587 15.341 1.00 92.38 205 LEU A N 1
ATOM 1687 C CA . LEU A 1 205 ? -17.112 2.491 15.849 1.00 92.38 205 LEU A CA 1
ATOM 1688 C C . LEU A 1 205 ? -18.010 1.847 14.770 1.00 92.38 205 LEU A C 1
ATOM 1690 O O . LEU A 1 205 ? -18.009 0.617 14.683 1.00 92.38 205 LEU A O 1
ATOM 1694 N N . PRO A 1 206 ? -18.712 2.602 13.895 1.00 93.06 206 PRO A N 1
ATOM 1695 C CA . PRO A 1 206 ? -19.480 1.999 12.806 1.00 93.06 206 PRO A CA 1
ATOM 1696 C C . PRO A 1 206 ? -18.617 1.175 11.845 1.00 93.06 206 PRO A C 1
ATOM 1698 O O . PRO A 1 206 ? -19.052 0.123 11.389 1.00 93.06 206 PRO A O 1
ATOM 1701 N N . TRP A 1 207 ? -17.386 1.614 11.561 1.00 93.38 207 TRP A N 1
ATOM 1702 C CA . TRP A 1 207 ? -16.472 0.888 10.673 1.00 93.38 207 TRP A CA 1
ATOM 1703 C C . TRP A 1 207 ? -16.015 -0.419 11.300 1.00 93.38 207 TRP A C 1
ATOM 1705 O O . TRP A 1 207 ? -15.899 -1.422 10.597 1.00 93.38 207 TRP A O 1
ATOM 1715 N N . ILE A 1 208 ? -15.757 -0.401 12.610 1.00 92.62 208 ILE A N 1
ATOM 1716 C CA . ILE A 1 208 ? -15.382 -1.589 13.375 1.00 92.62 208 ILE A CA 1
ATOM 1717 C C . ILE A 1 208 ? -16.518 -2.603 13.316 1.00 92.62 208 ILE A C 1
ATOM 1719 O O . ILE A 1 208 ? -16.284 -3.735 12.908 1.00 92.62 208 ILE A O 1
ATOM 1723 N N . ILE A 1 209 ? -17.743 -2.193 13.660 1.00 93.38 209 ILE A N 1
ATOM 1724 C CA . ILE A 1 209 ? -18.911 -3.084 13.664 1.00 93.38 209 ILE A CA 1
ATOM 1725 C C . ILE A 1 209 ? -19.132 -3.679 12.268 1.00 93.38 209 ILE A C 1
ATOM 1727 O O . ILE A 1 209 ? -19.161 -4.899 12.125 1.00 93.38 209 ILE A O 1
ATOM 1731 N N . GLU A 1 210 ? -19.177 -2.838 11.231 1.00 93.50 210 GLU A N 1
ATOM 1732 C CA . GLU A 1 210 ? -19.356 -3.276 9.840 1.00 93.50 210 GLU A CA 1
ATOM 1733 C C . GLU A 1 210 ? -18.255 -4.247 9.384 1.00 93.50 210 GLU A C 1
ATOM 1735 O O . GLU A 1 210 ? -18.520 -5.220 8.677 1.00 93.50 210 GLU A O 1
ATOM 1740 N N . SER A 1 211 ? -17.008 -4.008 9.796 1.00 92.31 211 SER A N 1
ATOM 1741 C CA . SER A 1 211 ? -15.883 -4.861 9.410 1.00 92.31 211 SER A CA 1
ATOM 1742 C C . SER A 1 211 ? -15.852 -6.181 10.178 1.00 92.31 211 SER A C 1
ATOM 1744 O O . SER A 1 211 ? -15.459 -7.194 9.602 1.00 92.31 211 SER A O 1
ATOM 1746 N N . LEU A 1 212 ? -16.270 -6.196 11.447 1.00 92.69 212 LEU A N 1
ATOM 1747 C CA . LEU A 1 212 ? -16.394 -7.418 12.249 1.00 92.69 212 LEU A CA 1
ATOM 1748 C C . LEU A 1 212 ? -17.532 -8.316 11.758 1.00 92.69 212 LEU A C 1
ATOM 1750 O O . LEU A 1 212 ? -17.396 -9.535 11.787 1.00 92.69 212 LEU A O 1
ATOM 1754 N N . GLU A 1 213 ? -18.628 -7.724 11.286 1.00 92.62 213 GLU A N 1
ATOM 1755 C CA . GLU A 1 213 ? -19.754 -8.449 10.685 1.00 92.62 213 GLU A CA 1
ATOM 1756 C C . GLU A 1 213 ? -19.479 -8.882 9.234 1.00 92.62 213 GLU A C 1
ATOM 1758 O O . GLU A 1 213 ? -20.256 -9.634 8.641 1.00 92.62 213 GLU A O 1
ATOM 1763 N N . SER A 1 214 ? -18.370 -8.427 8.642 1.00 90.75 214 SER A N 1
ATOM 1764 C CA . SER A 1 214 ? -18.009 -8.782 7.276 1.00 90.75 214 SER A CA 1
ATOM 1765 C C . SER A 1 214 ? -17.684 -10.276 7.159 1.00 90.75 214 SER A C 1
ATOM 1767 O O . SER A 1 214 ? -16.844 -10.781 7.906 1.00 90.75 214 SER A O 1
ATOM 1769 N N . PRO A 1 215 ? -18.224 -10.983 6.146 1.00 88.31 215 PRO A N 1
ATOM 1770 C CA . PRO A 1 215 ? -17.854 -12.374 5.884 1.00 88.31 215 PRO A CA 1
ATOM 1771 C C . PRO A 1 215 ? -16.413 -12.517 5.362 1.00 88.31 215 PRO A C 1
ATOM 1773 O O . PRO A 1 215 ? -15.921 -13.630 5.191 1.00 88.31 215 PRO A O 1
ATOM 1776 N N . ASN A 1 216 ? -15.733 -11.408 5.051 1.00 91.31 216 ASN A N 1
ATOM 1777 C CA . ASN A 1 216 ? -14.358 -11.431 4.581 1.00 91.31 216 ASN A CA 1
ATOM 1778 C C . ASN A 1 216 ? -13.374 -11.436 5.761 1.00 91.31 216 ASN A C 1
ATOM 1780 O O . ASN A 1 216 ? -13.116 -10.396 6.370 1.00 91.31 216 ASN A O 1
ATOM 1784 N N . TYR A 1 217 ? -12.757 -12.592 6.010 1.00 90.75 217 TYR A N 1
ATOM 1785 C CA . TYR A 1 217 ? -11.746 -12.769 7.054 1.00 90.75 217 TYR A CA 1
ATOM 1786 C C . TYR A 1 217 ? -10.514 -11.877 6.904 1.00 90.75 217 TYR A C 1
ATOM 1788 O O . TYR A 1 217 ? -9.919 -11.499 7.915 1.00 90.75 217 TYR A O 1
ATOM 1796 N N . ASP A 1 218 ? -10.154 -11.482 5.680 1.00 87.12 218 ASP A N 1
ATOM 1797 C CA . ASP A 1 218 ? -9.042 -10.553 5.469 1.00 87.12 218 ASP A CA 1
ATOM 1798 C C . ASP A 1 218 ? -9.345 -9.178 6.073 1.00 87.12 218 ASP A C 1
ATOM 1800 O O . ASP A 1 218 ? -8.419 -8.504 6.511 1.00 87.12 218 ASP A O 1
ATOM 1804 N N . LYS A 1 219 ? -10.628 -8.794 6.165 1.00 88.62 219 LYS A N 1
ATOM 1805 C CA . LYS A 1 219 ? -11.084 -7.538 6.779 1.00 88.62 219 LYS A CA 1
ATOM 1806 C C . LYS A 1 219 ? -11.379 -7.686 8.269 1.00 88.62 219 LYS A C 1
ATOM 1808 O O . LYS A 1 219 ? -10.942 -6.852 9.061 1.00 88.62 219 LYS A O 1
ATOM 1813 N N . SER A 1 220 ? -12.095 -8.737 8.666 1.00 92.06 220 SER A N 1
ATOM 1814 C CA . SER A 1 220 ? -12.543 -8.893 10.055 1.00 92.06 220 SER A CA 1
ATOM 1815 C C . SER A 1 220 ? -11.401 -9.235 11.016 1.00 92.06 220 SER A C 1
ATOM 1817 O O . SER A 1 220 ? -11.381 -8.727 12.136 1.00 92.06 220 SER A O 1
ATOM 1819 N N . ILE A 1 221 ? -10.396 -10.017 10.592 1.00 92.31 221 ILE A N 1
ATOM 1820 C CA . ILE A 1 221 ? -9.270 -10.405 11.461 1.00 92.31 221 ILE A CA 1
ATOM 1821 C C . ILE A 1 221 ? -8.395 -9.202 11.861 1.00 92.31 221 ILE A C 1
ATOM 1823 O O . ILE A 1 221 ? -8.118 -9.065 1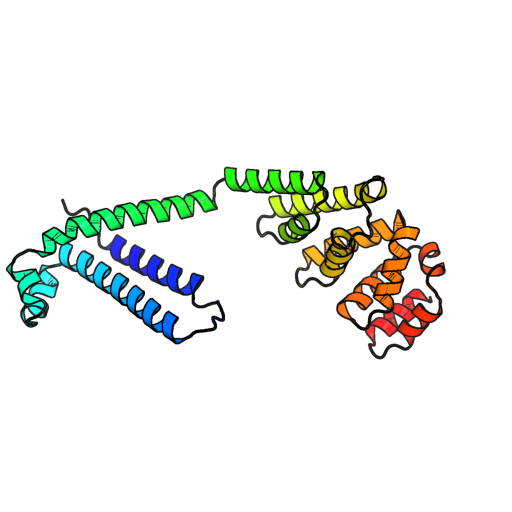3.055 1.00 92.31 221 ILE A O 1
ATOM 1827 N N . PRO A 1 222 ? -7.927 -8.328 10.943 1.00 91.56 222 PRO A N 1
ATOM 1828 C CA . PRO A 1 222 ? -7.135 -7.159 11.327 1.00 91.56 222 PRO A CA 1
ATOM 1829 C C . PRO A 1 222 ? -7.871 -6.198 12.262 1.00 91.56 222 PRO A C 1
ATOM 1831 O O . PRO A 1 222 ? -7.243 -5.668 13.175 1.00 91.56 222 PRO A O 1
ATOM 1834 N N . ILE A 1 223 ? -9.182 -6.023 12.074 1.00 93.44 223 ILE A N 1
ATOM 1835 C CA . ILE A 1 223 ? -10.021 -5.187 12.944 1.00 93.44 223 ILE A CA 1
ATOM 1836 C C . ILE A 1 223 ? -10.213 -5.840 14.314 1.00 93.44 223 ILE A C 1
ATOM 1838 O O . ILE A 1 223 ? -9.973 -5.217 15.340 1.00 93.44 223 ILE A O 1
ATOM 1842 N N . ALA A 1 224 ? -10.548 -7.130 14.369 1.00 92.19 224 ALA A N 1
ATOM 1843 C CA . ALA A 1 224 ? -10.613 -7.849 15.642 1.00 92.19 224 ALA A CA 1
ATOM 1844 C C . ALA A 1 224 ? -9.267 -7.816 16.389 1.00 92.19 224 ALA A C 1
ATOM 1846 O O . ALA A 1 224 ? -9.224 -7.826 17.616 1.00 92.19 224 ALA A O 1
ATOM 1847 N N . LYS A 1 225 ? -8.150 -7.756 15.656 1.00 92.31 225 LYS A N 1
ATOM 1848 C CA . LYS A 1 225 ? -6.822 -7.620 16.247 1.00 92.31 225 LYS A CA 1
ATOM 1849 C C . LYS A 1 225 ? -6.568 -6.224 16.828 1.00 92.31 225 LYS A C 1
ATOM 1851 O O . LYS A 1 225 ? -5.961 -6.171 17.894 1.00 92.31 225 LYS A O 1
ATOM 1856 N N . SER A 1 226 ? -7.008 -5.138 16.179 1.00 90.81 226 SER A N 1
ATOM 1857 C CA . SER A 1 226 ? -6.830 -3.777 16.725 1.00 90.81 226 SER A CA 1
ATOM 1858 C C . SER A 1 226 ? -7.549 -3.602 18.060 1.00 90.81 226 SER A C 1
ATOM 1860 O O . SER A 1 226 ? -7.007 -2.989 18.976 1.00 90.81 226 SER A O 1
ATOM 1862 N N . LEU A 1 227 ? -8.693 -4.271 18.223 1.00 91.06 227 LEU A N 1
ATOM 1863 C CA . LEU A 1 227 ? -9.483 -4.241 19.452 1.00 91.06 227 LEU A CA 1
ATOM 1864 C C . LEU A 1 227 ? -8.810 -4.852 20.686 1.00 91.06 227 LEU A C 1
ATOM 1866 O O . LEU A 1 227 ? -9.244 -4.554 21.793 1.00 91.06 227 LEU A O 1
ATOM 1870 N N . ILE A 1 228 ? -7.765 -5.675 20.537 1.00 88.31 228 ILE A N 1
ATOM 1871 C CA . ILE A 1 228 ? -7.042 -6.226 21.699 1.00 88.31 228 ILE A CA 1
ATOM 1872 C C . ILE A 1 228 ? -6.357 -5.110 22.496 1.00 88.31 228 ILE A C 1
ATOM 1874 O O . ILE A 1 228 ? -6.327 -5.156 23.722 1.00 88.31 228 ILE A O 1
ATOM 1878 N N . ASP A 1 229 ? -5.804 -4.122 21.792 1.00 84.25 229 ASP A N 1
ATOM 1879 C CA . ASP A 1 229 ? -5.045 -3.018 22.386 1.00 84.25 229 ASP A CA 1
ATOM 1880 C C . ASP A 1 229 ? -5.900 -1.741 22.531 1.00 84.25 229 ASP A C 1
ATOM 1882 O O . ASP A 1 229 ? -5.380 -0.671 22.866 1.00 84.25 229 ASP A O 1
ATOM 1886 N N . ALA A 1 230 ? -7.199 -1.835 22.229 1.00 85.94 230 ALA A N 1
ATOM 1887 C CA . ALA A 1 230 ? -8.122 -0.710 22.239 1.00 85.94 230 ALA A CA 1
ATOM 1888 C C . ALA A 1 230 ? -8.613 -0.374 23.654 1.00 85.94 230 ALA A C 1
ATOM 1890 O O . ALA A 1 230 ? -8.654 -1.214 24.554 1.00 85.94 230 ALA A O 1
ATOM 1891 N N . ASP A 1 231 ? -9.041 0.876 23.845 1.00 85.75 231 ASP A N 1
ATOM 1892 C CA . ASP A 1 231 ? -9.575 1.319 25.128 1.00 85.75 231 ASP A CA 1
ATOM 1893 C C . ASP A 1 231 ? -10.873 0.577 25.469 1.00 85.75 231 ASP A C 1
ATOM 1895 O O . ASP A 1 231 ? -11.810 0.494 24.671 1.00 85.75 231 ASP A O 1
ATOM 1899 N N . PHE A 1 232 ? -10.981 0.112 26.714 1.00 84.69 232 PHE A N 1
ATOM 1900 C CA . PHE A 1 232 ? -12.153 -0.625 27.201 1.00 84.69 232 PHE A CA 1
ATOM 1901 C C . PHE A 1 232 ? -13.476 0.146 27.031 1.00 84.69 232 PHE A C 1
ATOM 1903 O O . PHE A 1 232 ? -14.545 -0.447 26.881 1.00 84.69 232 PHE A O 1
ATOM 1910 N N . ALA A 1 233 ? -13.413 1.482 27.025 1.00 86.50 233 ALA A N 1
ATOM 1911 C CA . ALA A 1 233 ? -14.561 2.344 26.761 1.00 86.50 233 ALA A CA 1
ATOM 1912 C C . ALA A 1 233 ? -15.103 2.202 25.328 1.00 86.50 233 ALA A C 1
ATOM 1914 O O . ALA A 1 233 ? -16.318 2.276 25.149 1.00 86.50 233 ALA A O 1
ATOM 1915 N N . LEU A 1 234 ? -14.235 1.978 24.334 1.00 89.25 234 LEU A N 1
ATOM 1916 C CA . LEU A 1 234 ? -14.630 1.701 22.950 1.00 89.25 234 LEU A CA 1
ATOM 1917 C C . LEU A 1 234 ? -15.237 0.298 22.845 1.00 89.25 234 LEU A C 1
ATOM 1919 O O . LEU A 1 234 ? -16.322 0.143 22.293 1.00 89.25 234 LEU A O 1
ATOM 1923 N N . ILE A 1 235 ? -14.581 -0.706 23.439 1.00 88.69 235 ILE A N 1
ATOM 1924 C CA . ILE A 1 235 ? -15.038 -2.107 23.404 1.00 88.69 235 ILE A CA 1
ATOM 1925 C C . ILE A 1 235 ? -16.455 -2.234 23.976 1.00 88.69 235 ILE A C 1
ATOM 1927 O O . ILE A 1 235 ? -17.305 -2.897 23.389 1.00 88.69 235 ILE A O 1
ATOM 1931 N N . LYS A 1 236 ? -16.753 -1.530 25.076 1.00 88.56 236 LYS A N 1
ATOM 1932 C CA . LYS A 1 236 ? -18.092 -1.500 25.691 1.00 88.56 236 LYS A CA 1
ATOM 1933 C C . LYS A 1 236 ? -19.203 -0.958 24.790 1.00 88.56 236 LYS A C 1
ATOM 1935 O O . LYS A 1 236 ? -20.368 -1.237 25.059 1.00 88.56 236 LYS A O 1
ATOM 1940 N N . GLN A 1 237 ? -18.868 -0.156 23.782 1.00 90.69 237 GLN A N 1
ATOM 1941 C CA . GLN A 1 237 ? -19.848 0.384 22.837 1.00 90.69 237 GLN A CA 1
ATOM 1942 C C . GLN A 1 237 ? -20.156 -0.597 21.701 1.00 90.69 237 GLN A C 1
ATOM 1944 O O . GLN A 1 237 ? -21.156 -0.424 21.005 1.00 90.69 237 GLN A O 1
ATOM 1949 N N . ILE A 1 238 ? -19.328 -1.631 21.515 1.00 91.44 238 ILE A N 1
ATOM 1950 C CA . ILE A 1 238 ? -19.569 -2.672 20.519 1.00 91.44 238 ILE A CA 1
ATOM 1951 C C . ILE A 1 238 ? -20.719 -3.562 21.018 1.00 91.44 238 ILE A C 1
ATOM 1953 O O . ILE A 1 238 ? -20.668 -4.058 22.148 1.00 91.44 238 ILE A O 1
ATOM 1957 N N . PRO A 1 239 ? -21.755 -3.803 20.196 1.00 93.12 239 PRO A N 1
ATOM 1958 C CA . PRO A 1 239 ? -22.835 -4.708 20.557 1.00 93.12 239 PRO A CA 1
ATOM 1959 C C . PRO A 1 239 ? -22.308 -6.103 20.926 1.00 93.12 239 PRO A C 1
ATOM 1961 O O . PRO A 1 239 ? -21.554 -6.724 20.177 1.00 93.12 239 PRO A O 1
ATOM 1964 N N . ILE A 1 240 ? -22.716 -6.622 22.089 1.00 90.56 240 ILE A N 1
ATOM 1965 C CA . ILE A 1 240 ? -22.171 -7.877 22.634 1.00 90.56 240 ILE A CA 1
ATOM 1966 C C . ILE A 1 240 ? -22.416 -9.083 21.712 1.00 90.56 240 ILE A C 1
ATOM 1968 O O . ILE A 1 240 ? -21.612 -10.010 21.667 1.00 90.56 240 ILE A O 1
ATOM 1972 N N . ASN A 1 241 ? -23.504 -9.062 20.937 1.00 92.88 241 ASN A N 1
ATOM 1973 C CA . ASN A 1 241 ? -23.812 -10.075 19.928 1.00 92.88 241 ASN A CA 1
ATOM 1974 C C . ASN A 1 241 ? -22.734 -10.144 18.835 1.00 92.88 241 ASN A C 1
ATOM 1976 O O . ASN A 1 241 ? -22.393 -11.245 18.416 1.00 92.88 241 ASN A O 1
ATOM 1980 N N . VAL A 1 242 ? -22.155 -9.011 18.422 1.00 92.75 242 VAL A N 1
ATOM 1981 C CA . VAL A 1 242 ? -21.050 -8.976 17.449 1.00 92.75 242 VAL A CA 1
ATOM 1982 C C . VAL A 1 242 ? -19.833 -9.698 18.020 1.00 92.75 242 VAL A C 1
ATOM 1984 O O . VAL A 1 242 ? -19.252 -10.546 17.352 1.00 92.75 242 VAL A O 1
ATOM 1987 N N . ILE A 1 243 ? -19.494 -9.448 19.288 1.00 90.75 243 ILE A N 1
ATOM 1988 C CA . ILE A 1 243 ? -18.362 -10.111 19.953 1.00 90.75 243 ILE A CA 1
ATOM 1989 C C . ILE A 1 243 ? -18.628 -11.617 20.119 1.00 90.75 243 ILE A C 1
ATOM 1991 O O . ILE A 1 243 ? -17.752 -12.435 19.836 1.00 90.75 243 ILE A O 1
ATOM 1995 N N . TYR A 1 244 ? -19.844 -12.013 20.511 1.00 92.31 244 TYR A N 1
ATOM 1996 C CA . TYR A 1 244 ? -20.212 -13.431 20.594 1.00 92.31 244 TYR A CA 1
ATOM 1997 C C . TYR A 1 244 ? -20.191 -14.136 19.234 1.00 92.31 244 TYR A C 1
ATOM 1999 O O . TYR A 1 244 ? -19.817 -15.309 19.172 1.00 92.31 244 TYR A O 1
ATOM 2007 N N . ASN A 1 245 ? -20.535 -13.441 18.147 1.00 92.75 245 ASN A N 1
ATOM 2008 C CA . ASN A 1 245 ? -20.418 -13.993 16.798 1.00 92.75 245 ASN A CA 1
ATOM 2009 C C . ASN A 1 245 ? -18.959 -14.338 16.469 1.00 92.75 245 ASN A C 1
ATOM 2011 O O . ASN A 1 245 ? -18.717 -15.413 15.933 1.00 92.75 245 ASN A O 1
ATOM 2015 N N . LEU A 1 246 ? -17.985 -13.515 16.882 1.00 92.25 246 LEU A N 1
ATOM 2016 C CA . LEU A 1 246 ? -16.557 -13.821 16.702 1.00 92.25 246 LEU A CA 1
ATOM 2017 C C . LEU A 1 246 ? -16.136 -15.092 17.451 1.00 92.25 246 LEU A C 1
ATOM 2019 O O . LEU A 1 246 ? -15.395 -15.912 16.915 1.00 92.25 246 LEU A O 1
ATOM 2023 N N . VAL A 1 247 ? -16.622 -15.278 18.683 1.00 92.81 247 VAL A N 1
ATOM 2024 C CA . VAL A 1 247 ? -16.323 -16.468 19.507 1.00 92.81 247 VAL A CA 1
ATOM 2025 C C . VAL A 1 247 ? -16.904 -17.746 18.893 1.00 92.81 247 VAL A C 1
ATOM 2027 O O . VAL A 1 247 ? -16.310 -18.822 19.007 1.00 92.81 247 VAL A O 1
ATOM 2030 N N . ASN A 1 248 ? -18.050 -17.626 18.224 1.00 92.25 248 ASN A N 1
ATOM 2031 C CA . ASN A 1 248 ? -18.746 -18.739 17.584 1.00 92.25 248 ASN A CA 1
ATOM 2032 C C . ASN A 1 248 ? -18.361 -18.944 16.106 1.00 92.25 248 ASN A C 1
ATOM 2034 O O . ASN A 1 248 ? -18.799 -19.931 15.513 1.00 92.25 248 ASN A O 1
ATOM 2038 N N . ASP A 1 249 ? -17.542 -18.064 15.523 1.00 93.12 249 ASP A N 1
ATOM 2039 C CA . ASP A 1 249 ? -17.169 -18.098 14.104 1.00 93.12 249 ASP A CA 1
ATOM 2040 C C . ASP A 1 249 ? -16.429 -19.390 13.739 1.00 93.12 249 ASP A C 1
ATOM 2042 O O . ASP A 1 249 ? -15.641 -19.892 14.529 1.00 93.12 249 ASP A O 1
ATOM 2046 N N . SER A 1 250 ? -16.625 -19.949 12.545 1.00 91.94 250 SER A N 1
ATOM 2047 C CA . SER A 1 250 ? -15.892 -21.152 12.122 1.00 91.94 250 SER A CA 1
ATOM 2048 C C . SER A 1 250 ? -14.366 -20.984 12.113 1.00 91.94 250 SER A C 1
ATOM 2050 O O . SER A 1 250 ? -13.653 -21.966 12.342 1.00 91.94 250 SER A O 1
ATOM 2052 N N . GLU A 1 251 ? -13.856 -19.772 11.889 1.00 93.56 251 GLU A N 1
ATOM 2053 C CA . GLU A 1 251 ? -12.426 -19.487 11.821 1.00 93.56 251 GLU A CA 1
ATOM 2054 C C . GLU A 1 251 ? -11.808 -19.310 13.215 1.00 93.56 251 GLU A C 1
ATOM 2056 O O . GLU A 1 251 ? -12.119 -18.392 13.978 1.00 93.56 251 GLU A O 1
ATOM 2061 N N . TRP A 1 252 ? -10.848 -20.177 13.543 1.00 93.75 252 TRP A N 1
ATOM 2062 C CA . TRP A 1 252 ? -10.250 -20.259 14.881 1.00 93.75 252 TRP A CA 1
ATOM 2063 C C . TRP A 1 252 ? -9.561 -18.961 15.333 1.00 93.75 252 TRP A C 1
ATOM 2065 O O . TRP A 1 252 ? -9.498 -18.687 16.535 1.00 93.75 252 TRP A O 1
ATOM 2075 N N . ARG A 1 253 ? -9.040 -18.157 14.394 1.00 93.75 253 ARG A N 1
ATOM 2076 C CA . ARG A 1 253 ? -8.391 -16.873 14.702 1.00 93.75 253 ARG A CA 1
ATOM 2077 C C . ARG A 1 253 ? -9.384 -15.883 15.288 1.00 93.75 253 ARG A C 1
ATOM 2079 O O . ARG A 1 253 ? -9.070 -15.259 16.298 1.00 93.75 253 ARG A O 1
ATOM 2086 N N . LEU A 1 254 ? -10.571 -15.769 14.691 1.00 92.62 254 LEU A N 1
ATOM 2087 C CA . LEU A 1 254 ? -11.623 -14.899 15.209 1.00 92.62 254 LEU A CA 1
ATOM 2088 C C . LEU A 1 254 ? -12.129 -15.392 16.560 1.00 92.62 254 LEU A C 1
ATOM 2090 O O . LEU A 1 254 ? -12.286 -14.567 17.455 1.00 92.62 254 LEU A O 1
ATOM 2094 N N . LYS A 1 255 ? -12.243 -16.713 16.764 1.00 93.69 255 LYS A N 1
ATOM 2095 C CA . LYS A 1 255 ? -12.581 -17.263 18.088 1.00 93.69 255 LYS A CA 1
ATOM 2096 C C . LYS A 1 255 ? -11.604 -16.809 19.165 1.00 93.69 255 LYS A C 1
ATOM 2098 O O . LYS A 1 255 ? -12.009 -16.321 20.217 1.00 93.69 255 LYS A O 1
ATOM 2103 N N . LEU A 1 256 ? -10.306 -16.965 18.899 1.00 93.75 256 LEU A N 1
ATOM 2104 C CA . LEU A 1 256 ? -9.253 -16.585 19.837 1.00 93.75 256 LEU A CA 1
ATOM 2105 C C . LEU A 1 256 ? -9.272 -15.078 20.121 1.00 93.75 256 LEU A C 1
ATOM 2107 O O . LEU A 1 256 ? -9.100 -14.677 21.269 1.00 93.75 256 LEU A O 1
ATOM 2111 N N . LEU A 1 257 ? -9.464 -14.254 19.088 1.00 93.88 257 LEU A N 1
ATOM 2112 C CA . LEU A 1 257 ? -9.551 -12.800 19.232 1.00 93.88 257 LEU A CA 1
ATOM 2113 C C . LEU A 1 257 ? -10.799 -12.391 20.021 1.00 93.88 257 LEU A C 1
ATOM 2115 O O . LEU A 1 257 ? -10.674 -11.636 20.976 1.00 93.88 257 LEU A O 1
ATOM 2119 N N . GLY A 1 258 ? -11.968 -12.951 19.704 1.00 91.75 258 GLY A N 1
ATOM 2120 C CA . GLY A 1 258 ? -13.214 -12.700 20.429 1.00 91.75 258 GLY A CA 1
ATOM 2121 C C . GLY A 1 258 ? -13.111 -13.052 21.913 1.00 91.75 258 GLY A C 1
ATOM 2122 O O . GLY A 1 258 ? -13.520 -12.264 22.760 1.00 91.75 258 GLY A O 1
ATOM 2123 N N . LEU A 1 259 ? -12.482 -14.185 22.249 1.00 92.06 259 LEU A N 1
ATOM 2124 C CA . LEU A 1 259 ? -12.222 -14.557 23.644 1.00 92.06 259 LEU A CA 1
ATOM 2125 C C . LEU A 1 259 ? -11.288 -13.567 24.346 1.00 92.06 259 LEU A C 1
ATOM 2127 O O . LEU A 1 259 ? -11.532 -13.229 25.497 1.00 92.06 259 LEU A O 1
ATOM 2131 N N . LYS A 1 260 ? -10.241 -13.087 23.665 1.00 91.38 260 LYS A N 1
ATOM 2132 C CA . LYS A 1 260 ? -9.326 -12.080 24.225 1.00 91.38 260 LYS A CA 1
ATOM 2133 C C . LYS A 1 260 ? -9.989 -10.724 24.440 1.00 91.38 260 LYS A C 1
ATOM 2135 O O . LYS A 1 260 ? -9.605 -10.040 25.369 1.00 91.38 260 LYS A O 1
ATOM 2140 N N . ILE A 1 261 ? -10.944 -10.346 23.592 1.00 90.38 261 ILE A N 1
ATOM 2141 C CA . ILE A 1 261 ? -11.696 -9.091 23.728 1.00 90.38 261 ILE A CA 1
ATOM 2142 C C . ILE A 1 261 ? -12.681 -9.161 24.911 1.00 90.38 261 ILE A C 1
ATOM 2144 O O . ILE A 1 261 ? -12.995 -8.137 25.511 1.00 90.38 261 ILE A O 1
ATOM 2148 N N . LEU A 1 262 ? -13.187 -10.356 25.242 1.00 86.19 262 LEU A N 1
ATOM 2149 C CA . LEU A 1 262 ? -14.120 -10.565 26.358 1.00 86.19 262 LEU A CA 1
ATOM 2150 C C . LEU A 1 262 ? -13.455 -10.612 27.744 1.00 86.19 262 LEU A C 1
ATOM 2152 O O . LEU A 1 262 ? -14.164 -10.431 28.735 1.00 86.19 262 LEU A O 1
ATOM 2156 N N . ILE A 1 263 ? -12.155 -10.920 27.814 1.00 76.12 263 ILE A N 1
ATOM 2157 C CA . ILE A 1 263 ? -11.367 -11.041 29.056 1.00 76.12 263 ILE A CA 1
ATOM 2158 C C . ILE A 1 263 ? -10.782 -9.680 29.424 1.00 76.12 263 ILE A C 1
ATOM 2160 O O . ILE A 1 263 ? -10.944 -9.289 30.602 1.00 76.12 263 ILE A O 1
#

Foldseek 3Di:
DCPQDLVVLVVLVVCLVCVCCVPPVPDPDDDPPVNVVVVVVSVVVNVVLSVLSCCVPPVVVCVVVQCVDPVRVCCNVVVCSVVCVVVNVVVSVVVCVVVVCVVCVVPPPVVVVVLLVVLVVCLVVVQLPVLLVQCVDPDVVSNVSSLVSNLSSLVCQVVDPVHDCPPCRNLVLLLVLCLDPDPSSVVSSLVSLLVCCVPPVPSCLVVLLVQLPDPDCSRNLSSLVSLLVGDLVSLVVHPVVSLVCQCVPPDVSSVVSSVSNVD

Radius of gyration: 30.74 Å; Cα contacts (8 Å, |Δi|>4): 204; chains: 1; bounding box: 61×42×85 Å

Organism: NCBI:txid412755

Nearest PDB structures (foldseek):
  8cvt-assembly1_U  TM=5.568E-01  e=1.668E-01  Homo sapiens
  5t0c-assembly1_AU  TM=5.851E-01  e=2.849E-01  Homo sapiens
  7qxn-assembly1_U  TM=6.096E-01  e=3.256E-01  Homo sapiens
  5l4k-assembly1_N  TM=6.193E-01  e=3.405E-01  Homo sapiens
  5vfq-assembly1_U  TM=5.296E-01  e=2.492E-01  Homo sapiens